Protein AF-A0A3B9SP71-F1 (afdb_monomer_lite)

Structure (mmCIF, N/CA/C/O backbone):
data_AF-A0A3B9SP71-F1
#
_entry.id   AF-A0A3B9SP71-F1
#
loop_
_atom_site.group_PDB
_atom_site.id
_atom_site.type_symbol
_atom_site.label_atom_id
_atom_site.label_alt_id
_atom_site.label_comp_id
_atom_site.label_asym_id
_atom_site.label_entity_id
_atom_site.label_seq_id
_atom_site.pdbx_PDB_ins_code
_atom_site.Cartn_x
_atom_site.Cartn_y
_atom_site.Cartn_z
_atom_site.occupancy
_atom_site.B_iso_or_equiv
_atom_site.auth_seq_id
_atom_site.auth_comp_id
_atom_site.auth_asym_id
_atom_site.auth_atom_id
_atom_site.pdbx_PDB_model_num
ATOM 1 N N . MET A 1 1 ? 15.552 16.834 8.249 1.00 57.50 1 MET A N 1
ATOM 2 C CA . MET A 1 1 ? 15.653 15.361 8.147 1.00 57.50 1 MET A CA 1
ATOM 3 C C . MET A 1 1 ? 17.130 15.015 8.238 1.00 57.50 1 MET A C 1
ATOM 5 O O . MET A 1 1 ? 17.897 15.705 7.581 1.00 57.50 1 MET A O 1
ATOM 9 N N . SER A 1 2 ? 17.555 14.077 9.092 1.00 76.81 2 SER A N 1
ATOM 10 C CA . SER A 1 2 ? 18.981 13.717 9.177 1.00 76.81 2 SER A CA 1
ATOM 11 C C . SER A 1 2 ? 19.395 12.867 7.970 1.00 76.81 2 SER A C 1
ATOM 13 O O . SER A 1 2 ? 18.572 12.123 7.430 1.00 76.81 2 SER A O 1
ATOM 15 N N . LEU A 1 3 ? 20.668 12.957 7.571 1.00 77.31 3 LEU A N 1
ATOM 16 C CA . LEU A 1 3 ? 21.263 12.124 6.514 1.00 77.31 3 LEU A CA 1
ATOM 17 C C . LEU A 1 3 ? 21.036 10.621 6.771 1.00 77.31 3 LEU A C 1
ATOM 19 O O . LEU A 1 3 ? 20.788 9.854 5.846 1.00 77.31 3 LEU A O 1
ATOM 23 N N . GLU A 1 4 ? 21.040 10.209 8.041 1.00 82.94 4 GLU A N 1
ATOM 24 C CA . GLU A 1 4 ? 20.780 8.825 8.457 1.00 82.94 4 GLU A CA 1
ATOM 25 C C . GLU A 1 4 ? 19.358 8.358 8.110 1.00 82.94 4 GLU A C 1
ATOM 27 O O . GLU A 1 4 ? 19.174 7.271 7.560 1.00 82.94 4 GLU A O 1
ATOM 32 N N . VAL A 1 5 ? 18.339 9.188 8.371 1.00 85.44 5 VAL A N 1
ATOM 33 C CA . VAL A 1 5 ? 16.941 8.861 8.037 1.00 85.44 5 VAL A CA 1
ATOM 34 C C . VAL A 1 5 ? 16.754 8.772 6.522 1.00 85.44 5 VAL A C 1
ATOM 36 O O . VAL A 1 5 ? 16.093 7.849 6.042 1.00 85.44 5 VAL A O 1
ATOM 39 N N . ALA A 1 6 ? 17.374 9.683 5.767 1.00 88.25 6 ALA A N 1
ATOM 40 C CA . ALA A 1 6 ? 17.354 9.654 4.306 1.00 88.25 6 ALA A CA 1
ATOM 41 C C . ALA A 1 6 ? 17.979 8.353 3.768 1.00 88.25 6 ALA A C 1
ATOM 43 O O . ALA A 1 6 ? 17.385 7.669 2.931 1.00 88.25 6 ALA A O 1
ATOM 44 N N . GLY A 1 7 ? 19.129 7.954 4.322 1.00 88.75 7 GLY A N 1
ATOM 45 C CA . GLY A 1 7 ? 19.802 6.701 3.985 1.00 88.75 7 GLY A CA 1
ATOM 46 C C . GLY A 1 7 ? 18.938 5.463 4.249 1.00 88.75 7 GLY A C 1
ATOM 47 O O . GLY A 1 7 ? 18.834 4.589 3.385 1.00 88.75 7 GLY A O 1
ATOM 48 N N . HIS A 1 8 ? 18.259 5.397 5.400 1.00 90.62 8 HIS A N 1
ATOM 49 C CA . HIS A 1 8 ? 17.342 4.296 5.712 1.00 90.62 8 HIS A CA 1
ATOM 50 C C . HIS A 1 8 ? 16.134 4.239 4.770 1.00 90.62 8 HIS A C 1
ATOM 52 O O . HIS A 1 8 ? 15.761 3.148 4.333 1.00 90.62 8 HIS A O 1
ATOM 58 N N . ALA A 1 9 ? 15.550 5.388 4.416 1.00 90.88 9 ALA A N 1
ATOM 59 C CA . ALA A 1 9 ? 14.432 5.449 3.477 1.00 90.88 9 ALA A CA 1
ATOM 60 C C . ALA A 1 9 ? 14.834 4.913 2.092 1.00 90.88 9 ALA A C 1
ATOM 62 O O . ALA A 1 9 ? 14.152 4.056 1.526 1.00 90.88 9 ALA A O 1
ATOM 63 N N . ILE A 1 10 ? 15.995 5.341 1.588 1.00 92.69 10 ILE A N 1
ATOM 64 C CA . ILE A 1 10 ? 16.545 4.887 0.305 1.00 92.69 10 ILE A CA 1
ATOM 65 C C . ILE A 1 10 ? 16.860 3.386 0.339 1.00 92.69 10 ILE A C 1
ATOM 67 O O . ILE A 1 10 ? 16.556 2.658 -0.611 1.00 92.69 10 ILE A O 1
ATOM 71 N N . ALA A 1 11 ? 17.440 2.891 1.435 1.00 92.94 11 ALA A N 1
ATOM 72 C CA . ALA A 1 11 ? 17.705 1.465 1.605 1.00 92.94 11 ALA A CA 1
ATOM 73 C C . ALA A 1 11 ? 16.408 0.637 1.600 1.00 92.94 11 ALA A C 1
ATOM 75 O O . ALA A 1 11 ? 16.346 -0.396 0.932 1.00 92.94 11 ALA A O 1
ATOM 76 N N . GLY A 1 12 ? 15.362 1.105 2.288 1.00 94.88 12 GLY A N 1
ATOM 77 C CA . GLY A 1 12 ? 14.040 0.477 2.277 1.00 94.88 12 GLY A CA 1
ATOM 78 C C . GLY A 1 12 ? 13.415 0.456 0.881 1.00 94.88 12 GLY A C 1
ATOM 79 O O . GLY A 1 12 ? 12.960 -0.594 0.427 1.00 94.88 12 GLY A O 1
ATOM 80 N N . ALA A 1 13 ? 13.473 1.574 0.153 1.00 96.12 13 ALA A N 1
ATOM 81 C CA . ALA A 1 13 ? 12.973 1.660 -1.217 1.00 96.12 13 ALA A CA 1
ATOM 82 C C . ALA A 1 13 ? 13.649 0.649 -2.157 1.00 96.12 13 ALA A C 1
ATOM 84 O O . ALA A 1 13 ? 12.965 -0.049 -2.906 1.00 96.12 13 ALA A O 1
ATOM 85 N N . ARG A 1 14 ? 14.979 0.490 -2.065 1.00 96.12 14 ARG A N 1
ATOM 86 C CA . ARG A 1 14 ? 15.729 -0.534 -2.822 1.00 96.12 14 ARG A CA 1
ATOM 87 C C . ARG A 1 14 ? 15.239 -1.949 -2.530 1.00 96.12 14 ARG A C 1
ATOM 89 O O . ARG A 1 14 ? 15.106 -2.752 -3.454 1.00 96.12 14 ARG A O 1
ATOM 96 N N . GLN A 1 15 ? 14.961 -2.260 -1.265 1.00 97.31 15 GLN A N 1
ATOM 97 C CA . GLN A 1 15 ? 14.453 -3.577 -0.875 1.00 97.31 15 GLN A CA 1
ATOM 98 C C . GLN A 1 15 ? 13.060 -3.840 -1.456 1.00 97.31 15 GLN A C 1
ATOM 100 O O . GLN A 1 15 ? 12.816 -4.921 -1.992 1.00 97.31 15 GLN A O 1
ATOM 105 N N . VAL A 1 16 ? 12.150 -2.861 -1.395 1.00 98.12 16 VAL A N 1
ATOM 106 C CA . VAL A 1 16 ? 10.797 -2.998 -1.965 1.00 98.12 16 VAL A CA 1
ATOM 107 C C . VAL A 1 16 ? 10.855 -3.117 -3.489 1.00 98.12 16 VAL A C 1
ATOM 109 O O . VAL A 1 16 ? 10.200 -3.993 -4.051 1.00 98.12 16 VAL A O 1
ATOM 112 N N . LEU A 1 17 ? 11.695 -2.321 -4.156 1.00 98.44 17 LEU A N 1
ATOM 113 C CA . LEU A 1 17 ?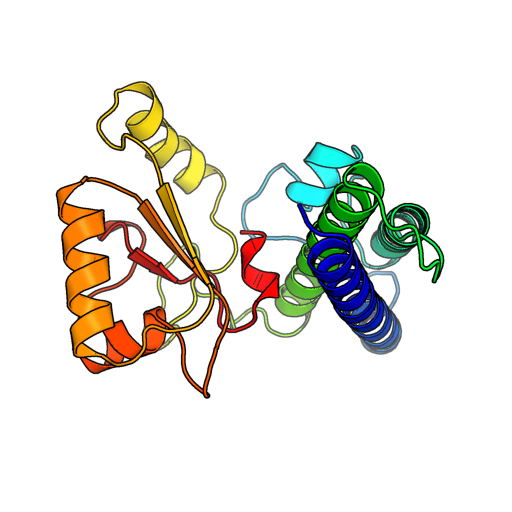 11.905 -2.415 -5.601 1.00 98.44 17 LEU A CA 1
ATOM 114 C C . LEU A 1 17 ? 12.436 -3.796 -6.005 1.00 98.44 17 LEU A C 1
ATOM 116 O O . LEU A 1 17 ? 11.869 -4.431 -6.889 1.00 98.44 17 LEU A O 1
ATOM 120 N N . THR A 1 18 ? 13.442 -4.313 -5.298 1.00 98.50 18 THR A N 1
ATOM 121 C CA . THR A 1 18 ? 13.983 -5.661 -5.545 1.00 98.50 18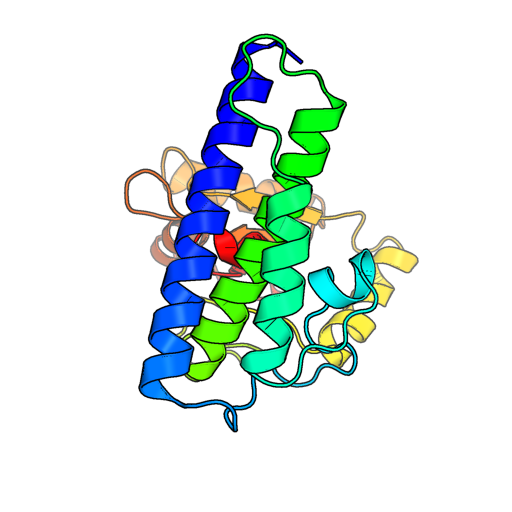 THR A CA 1
ATOM 122 C C . THR A 1 18 ? 12.899 -6.735 -5.390 1.00 98.50 18 THR A C 1
ATOM 124 O O . THR A 1 18 ? 12.783 -7.637 -6.222 1.00 98.50 18 THR A O 1
ATOM 127 N N . ARG A 1 19 ? 12.053 -6.634 -4.352 1.00 98.62 19 ARG A N 1
ATOM 128 C CA . ARG A 1 19 ? 10.905 -7.538 -4.159 1.00 98.62 19 ARG A CA 1
ATOM 129 C C . ARG A 1 19 ? 9.921 -7.462 -5.329 1.00 98.62 19 ARG A C 1
ATOM 131 O O . ARG A 1 19 ? 9.432 -8.502 -5.769 1.00 98.62 19 ARG A O 1
ATOM 138 N N . ALA A 1 20 ? 9.642 -6.266 -5.845 1.00 98.75 20 ALA A N 1
ATOM 139 C CA . ALA A 1 20 ? 8.747 -6.073 -6.983 1.00 98.75 20 ALA A CA 1
ATOM 140 C C . ALA A 1 20 ? 9.319 -6.680 -8.271 1.00 98.75 20 ALA A C 1
ATOM 142 O O . ALA A 1 20 ? 8.599 -7.364 -8.996 1.00 98.75 20 ALA A O 1
ATOM 143 N N . GLU A 1 21 ? 10.620 -6.521 -8.521 1.00 98.62 21 GLU A N 1
ATOM 144 C CA . GLU A 1 21 ? 11.305 -7.141 -9.661 1.00 98.62 21 GLU A CA 1
ATOM 145 C C . GLU A 1 21 ? 11.261 -8.670 -9.598 1.00 98.62 21 GLU A C 1
ATOM 147 O O . GLU A 1 21 ? 10.954 -9.329 -10.593 1.00 98.62 21 GLU A O 1
ATOM 152 N N . GLN A 1 22 ? 11.493 -9.247 -8.417 1.00 98.69 22 GLN A N 1
ATOM 153 C CA . GLN A 1 22 ? 11.391 -10.691 -8.196 1.00 98.69 22 GLN A CA 1
ATOM 154 C C . GLN A 1 22 ? 9.954 -11.197 -8.380 1.00 98.69 22 GLN A C 1
ATOM 156 O O . GLN A 1 22 ? 9.732 -12.231 -9.021 1.00 98.69 22 GLN A O 1
ATOM 161 N N . ALA A 1 23 ? 8.964 -10.474 -7.847 1.00 98.56 23 ALA A N 1
ATOM 162 C CA . ALA A 1 23 ? 7.552 -10.797 -8.023 1.00 98.56 23 ALA A CA 1
ATOM 163 C C . ALA A 1 23 ? 7.156 -10.751 -9.507 1.00 98.56 23 ALA A C 1
ATOM 165 O O . ALA A 1 23 ? 6.501 -11.675 -9.994 1.00 98.56 23 ALA A O 1
ATOM 166 N N . PHE A 1 24 ? 7.608 -9.728 -10.235 1.00 98.50 24 PHE A N 1
ATOM 167 C CA . PHE A 1 24 ? 7.352 -9.554 -11.661 1.00 98.50 24 PHE A CA 1
ATOM 168 C C . PHE A 1 24 ? 7.999 -10.654 -12.507 1.00 98.50 24 PHE A C 1
ATOM 170 O O . PHE A 1 24 ? 7.315 -11.277 -13.322 1.00 98.50 24 PHE A O 1
ATOM 177 N N . ALA A 1 25 ? 9.280 -10.955 -12.281 1.00 98.31 25 ALA A N 1
ATOM 178 C CA . ALA A 1 25 ? 9.990 -12.012 -13.000 1.00 98.31 25 ALA A CA 1
ATOM 179 C C . ALA A 1 25 ? 9.318 -13.377 -12.792 1.00 98.31 25 ALA A C 1
ATOM 181 O O . ALA A 1 25 ? 9.012 -14.085 -13.753 1.00 98.31 25 ALA A O 1
ATOM 182 N N . SER A 1 26 ? 9.002 -13.718 -11.539 1.00 98.12 26 SER A N 1
ATOM 183 C CA . SER A 1 26 ? 8.330 -14.982 -11.222 1.00 98.12 26 SER A CA 1
ATOM 184 C C . SER A 1 26 ? 6.890 -15.040 -11.746 1.00 98.12 26 SER A C 1
ATOM 186 O O . SER A 1 26 ? 6.436 -16.103 -12.159 1.00 98.12 26 SER A O 1
ATOM 188 N N . ALA A 1 27 ? 6.154 -13.922 -11.782 1.00 98.19 27 ALA A N 1
ATOM 189 C CA . ALA A 1 27 ? 4.810 -13.885 -12.364 1.00 98.19 27 ALA A CA 1
ATOM 190 C C . ALA A 1 27 ? 4.856 -14.028 -13.890 1.00 98.19 27 ALA A C 1
ATOM 192 O O . ALA A 1 27 ? 4.066 -14.775 -14.457 1.00 98.19 27 ALA A O 1
ATOM 193 N N . THR A 1 28 ? 5.817 -13.378 -14.544 1.00 97.38 28 THR A N 1
ATOM 194 C CA . THR A 1 28 ? 6.018 -13.489 -15.994 1.00 97.38 28 THR A CA 1
ATOM 195 C C . THR A 1 28 ? 6.342 -14.924 -16.397 1.00 97.38 28 THR A C 1
ATOM 197 O O . THR A 1 28 ? 5.751 -15.430 -17.347 1.00 97.38 28 THR A O 1
ATOM 200 N N . ALA A 1 29 ? 7.206 -15.607 -15.639 1.00 97.75 29 ALA A N 1
ATOM 201 C CA . ALA A 1 29 ? 7.519 -17.016 -15.871 1.00 97.75 29 ALA A CA 1
ATOM 202 C C . ALA A 1 29 ? 6.301 -17.940 -15.680 1.00 97.75 29 ALA A C 1
ATOM 204 O O . ALA A 1 29 ? 6.147 -18.905 -16.422 1.00 97.75 29 ALA A O 1
ATOM 205 N N . ALA A 1 30 ? 5.437 -17.650 -14.702 1.00 98.12 30 ALA A N 1
ATOM 206 C CA . ALA A 1 30 ? 4.308 -18.514 -14.357 1.00 98.12 30 ALA A CA 1
ATOM 207 C C . ALA A 1 30 ? 3.062 -18.304 -15.237 1.00 98.12 30 ALA A C 1
ATOM 209 O O . ALA A 1 30 ? 2.367 -19.268 -15.545 1.00 98.12 30 ALA A O 1
ATOM 210 N N . TYR A 1 31 ? 2.761 -17.061 -15.625 1.00 97.19 31 TYR A N 1
ATOM 211 C CA . TYR A 1 31 ? 1.496 -16.701 -16.285 1.00 97.19 31 TYR A CA 1
ATOM 212 C C . TYR A 1 31 ? 1.665 -16.202 -17.728 1.00 97.19 31 TYR A C 1
ATOM 214 O O . TYR A 1 31 ? 0.686 -16.121 -18.473 1.00 97.19 31 TYR A O 1
ATOM 222 N N . GLY A 1 32 ? 2.892 -15.875 -18.142 1.00 93.62 32 GLY A N 1
ATOM 223 C CA . GLY A 1 32 ? 3.190 -15.379 -19.483 1.00 93.62 32 GLY A CA 1
ATOM 224 C C . GLY A 1 32 ? 2.662 -13.962 -19.774 1.00 93.62 32 GLY A C 1
ATOM 225 O O . GLY A 1 32 ? 1.988 -13.336 -18.954 1.00 93.62 32 GLY A O 1
ATOM 226 N N . PRO A 1 33 ? 2.949 -13.423 -20.973 1.00 91.00 33 PRO A N 1
ATOM 227 C CA . PRO A 1 33 ? 2.676 -12.022 -21.320 1.00 91.00 33 PRO A CA 1
ATOM 228 C C . PRO A 1 33 ? 1.184 -11.692 -21.505 1.00 91.00 33 PRO A C 1
ATOM 230 O O . PRO A 1 33 ? 0.805 -10.523 -21.509 1.00 91.00 33 PRO A O 1
ATOM 233 N N . GLY A 1 34 ? 0.326 -12.704 -21.676 1.00 91.31 34 GLY A N 1
ATOM 234 C CA . GLY A 1 34 ? -1.118 -12.522 -21.859 1.00 91.31 34 GLY A CA 1
ATOM 235 C C . GLY A 1 34 ? -1.895 -12.278 -20.561 1.00 91.31 34 GLY A C 1
ATOM 236 O O . GLY A 1 34 ? -3.074 -11.923 -20.620 1.00 91.31 34 GLY A O 1
ATOM 237 N N . ALA A 1 35 ? -1.264 -12.470 -19.401 1.00 96.94 35 ALA A N 1
ATOM 238 C CA . ALA A 1 35 ? -1.926 -12.350 -18.111 1.00 96.94 35 ALA A CA 1
ATOM 239 C C . ALA A 1 35 ? -2.323 -10.900 -17.810 1.00 96.94 35 ALA A C 1
ATOM 241 O O . ALA A 1 35 ? -1.508 -9.978 -17.910 1.00 96.94 35 ALA A O 1
ATOM 242 N N . LYS A 1 36 ? -3.587 -10.715 -17.421 1.00 97.00 36 LYS A N 1
ATOM 243 C CA . LYS A 1 36 ? -4.120 -9.425 -16.979 1.00 97.00 36 LYS A CA 1
ATOM 244 C C . LYS A 1 36 ? -3.698 -9.146 -15.540 1.00 97.00 36 LYS A C 1
ATOM 246 O O . LYS A 1 36 ? -3.676 -10.057 -14.719 1.00 97.00 36 LYS A O 1
ATOM 251 N N . VAL A 1 37 ? -3.423 -7.885 -15.243 1.00 96.56 37 VAL A N 1
ATOM 252 C CA . VAL A 1 37 ? -3.168 -7.383 -13.888 1.00 96.56 37 VAL A CA 1
ATOM 253 C C . VAL A 1 37 ? -4.019 -6.145 -13.652 1.00 96.56 37 VAL A C 1
ATOM 255 O O . VAL A 1 37 ? -4.327 -5.415 -14.593 1.00 96.56 37 VAL A O 1
ATOM 258 N N . GLY A 1 38 ? -4.426 -5.930 -12.408 1.00 95.00 38 GLY A N 1
ATOM 259 C CA . GLY A 1 38 ? -5.288 -4.815 -12.041 1.00 95.00 38 GLY A CA 1
ATOM 260 C C . GLY A 1 38 ? -5.982 -5.050 -10.710 1.00 95.00 38 GLY A C 1
ATOM 261 O O . GLY A 1 38 ? -5.901 -6.138 -10.133 1.00 95.00 38 GLY A O 1
ATOM 262 N N . PHE A 1 39 ? -6.688 -4.023 -10.255 1.00 94.38 39 PHE A N 1
ATOM 263 C CA . PHE A 1 39 ? -7.549 -4.082 -9.081 1.00 94.38 39 PHE A CA 1
ATOM 264 C C . PHE A 1 39 ? -9.020 -4.254 -9.483 1.00 94.38 39 PHE A C 1
ATOM 266 O O . PHE A 1 39 ? -9.396 -3.927 -10.615 1.00 94.38 39 PHE A O 1
ATOM 273 N N . PRO A 1 40 ? -9.863 -4.819 -8.601 1.00 89.00 40 PRO A N 1
ATOM 274 C CA . PRO A 1 40 ? -11.284 -4.974 -8.885 1.00 89.00 40 PRO A CA 1
ATOM 275 C C . PRO A 1 40 ? -11.970 -3.612 -9.060 1.00 89.00 40 PRO A C 1
ATOM 277 O O . PRO A 1 40 ? -11.656 -2.653 -8.364 1.00 89.00 40 PRO A O 1
ATOM 280 N N . ASN A 1 41 ? -12.929 -3.548 -9.989 1.00 88.88 41 ASN A N 1
ATOM 281 C CA . ASN A 1 41 ? -13.904 -2.456 -10.124 1.00 88.88 41 ASN A CA 1
ATOM 282 C C . ASN A 1 41 ? -13.325 -1.025 -10.129 1.00 88.88 41 ASN A C 1
ATOM 284 O O . ASN A 1 41 ? -13.943 -0.100 -9.591 1.00 88.88 41 ASN A O 1
ATOM 288 N N . THR A 1 42 ? -12.176 -0.830 -10.783 1.00 91.81 42 THR A N 1
ATOM 289 C CA . THR A 1 42 ? -11.577 0.494 -10.983 1.00 91.81 42 THR A CA 1
ATOM 290 C C . THR A 1 42 ? -11.479 0.885 -12.456 1.00 91.81 42 THR A C 1
ATOM 292 O O . THR A 1 42 ? -11.168 0.063 -13.320 1.00 91.81 42 THR A O 1
ATOM 295 N N . GLY A 1 43 ? -11.741 2.161 -12.749 1.00 92.88 43 GLY A N 1
ATOM 296 C CA . GLY A 1 43 ? -11.505 2.769 -14.062 1.00 92.88 43 GLY A CA 1
ATOM 297 C C . GLY A 1 43 ? -10.080 3.298 -14.261 1.00 92.88 43 GLY A C 1
ATOM 298 O O . GLY A 1 43 ? -9.788 3.850 -15.321 1.00 92.88 43 GLY A O 1
ATOM 299 N N . TYR A 1 44 ? -9.204 3.156 -13.260 1.00 95.44 44 TYR A N 1
ATOM 300 C CA . TYR A 1 44 ? -7.919 3.862 -13.180 1.00 95.44 44 TYR A CA 1
ATOM 301 C C . TYR A 1 44 ? -6.690 2.940 -13.240 1.00 95.44 44 TYR A C 1
ATOM 303 O O . TYR A 1 44 ? -5.616 3.324 -12.788 1.00 95.44 44 TYR A O 1
ATOM 311 N N . PHE A 1 45 ? -6.819 1.750 -13.840 1.00 96.81 45 PHE A N 1
ATOM 312 C CA . PHE A 1 45 ? -5.726 0.775 -13.985 1.00 96.81 45 PHE A CA 1
ATOM 313 C C . PHE A 1 45 ? -5.097 0.408 -12.629 1.00 96.81 45 PHE A C 1
ATOM 315 O O . PHE A 1 45 ? -5.775 -0.175 -11.784 1.00 96.81 45 PHE A O 1
ATOM 322 N N . LEU A 1 46 ? -3.818 0.735 -12.435 1.00 97.69 46 LEU A N 1
ATOM 323 C CA . LEU A 1 46 ? -3.140 0.745 -11.143 1.00 97.69 46 LEU A CA 1
ATOM 324 C C . LEU A 1 46 ? -3.057 2.216 -10.689 1.00 97.69 46 LEU A C 1
ATOM 326 O O . LEU A 1 46 ? -2.291 2.970 -11.297 1.00 97.69 46 LEU A O 1
ATOM 330 N N . PRO A 1 47 ? -3.901 2.663 -9.737 1.00 97.12 47 PRO A N 1
ATOM 331 C CA . PRO A 1 47 ? -4.132 4.082 -9.468 1.00 97.12 47 PRO A CA 1
ATOM 332 C C . PRO A 1 47 ? -2.899 4.916 -9.098 1.00 97.12 47 PRO A C 1
ATOM 334 O O . PRO A 1 47 ? -2.802 6.054 -9.560 1.00 97.12 47 PRO A O 1
ATOM 337 N N . VAL A 1 48 ? -1.955 4.396 -8.306 1.00 97.62 48 VAL A N 1
ATOM 338 C CA . VAL A 1 48 ? -0.742 5.141 -7.918 1.00 97.62 48 VAL A CA 1
ATOM 339 C C . VAL A 1 48 ? 0.157 5.339 -9.137 1.00 97.62 48 VAL A C 1
ATOM 341 O O . VAL A 1 48 ? 0.552 6.462 -9.450 1.00 97.62 48 VAL A O 1
ATOM 344 N N . ILE A 1 49 ? 0.432 4.268 -9.878 1.00 98.56 49 ILE A N 1
ATOM 345 C CA . ILE A 1 49 ? 1.213 4.288 -11.114 1.00 98.56 49 ILE A CA 1
ATOM 346 C C . ILE A 1 49 ? 0.555 5.206 -12.140 1.00 98.56 49 ILE A C 1
ATOM 348 O O . ILE A 1 49 ? 1.227 6.074 -12.700 1.00 98.56 49 ILE A O 1
ATOM 352 N N . TYR A 1 50 ? -0.748 5.054 -12.375 1.00 98.31 50 TYR A N 1
ATOM 353 C CA . TYR A 1 50 ? -1.473 5.862 -13.349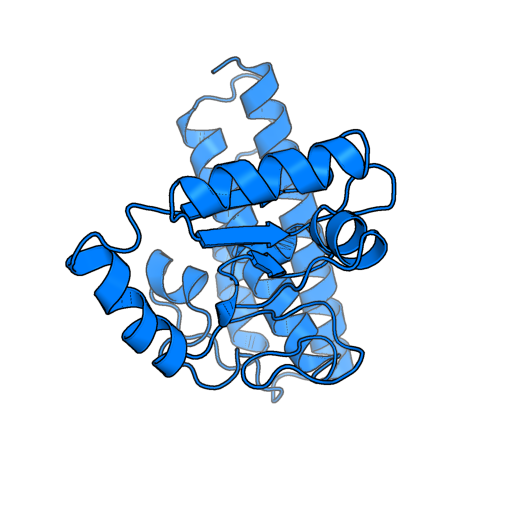 1.00 98.31 50 TYR A CA 1
ATOM 354 C C . TYR A 1 50 ? -1.491 7.341 -12.949 1.00 98.31 50 TYR A C 1
ATOM 356 O O . TYR A 1 50 ? -1.230 8.198 -13.790 1.00 98.31 50 TYR A O 1
ATOM 364 N N . GLY A 1 51 ? -1.719 7.649 -11.670 1.00 97.50 51 GLY A N 1
ATOM 365 C CA . GLY A 1 51 ? -1.730 9.019 -11.159 1.00 97.50 51 GLY A CA 1
ATOM 366 C C . GLY A 1 51 ? -0.373 9.721 -11.245 1.00 97.50 51 GLY A C 1
ATOM 367 O O . GLY A 1 51 ? -0.321 10.912 -11.535 1.00 97.50 51 GLY A O 1
ATOM 368 N N . VAL A 1 52 ? 0.725 8.991 -11.033 1.00 96.81 52 VAL A N 1
ATOM 369 C CA . VAL A 1 52 ? 2.086 9.557 -11.043 1.00 96.81 52 VAL A CA 1
ATOM 370 C C . VAL A 1 52 ? 2.679 9.622 -12.451 1.00 96.81 52 VAL A C 1
ATOM 372 O O . VAL A 1 52 ? 3.390 10.569 -12.777 1.00 96.81 52 VAL A O 1
ATOM 375 N N . THR A 1 53 ? 2.425 8.612 -13.286 1.00 97.00 53 THR A N 1
ATOM 376 C CA . THR A 1 53 ? 3.154 8.415 -14.555 1.00 97.00 53 THR A CA 1
ATOM 377 C C . THR A 1 53 ? 2.274 8.486 -15.801 1.00 97.00 53 THR A C 1
ATOM 379 O O . THR A 1 53 ? 2.792 8.622 -16.906 1.00 97.00 53 THR A O 1
ATOM 382 N N . GLY A 1 54 ? 0.952 8.352 -15.659 1.00 97.56 54 GLY A N 1
ATOM 383 C CA . GLY A 1 54 ? 0.024 8.190 -16.782 1.00 97.56 54 GLY A CA 1
ATOM 384 C C . GLY A 1 54 ? 0.066 6.809 -17.453 1.00 97.56 54 GLY A C 1
ATOM 385 O O . GLY A 1 54 ? -0.697 6.572 -18.395 1.00 97.56 54 GLY A O 1
ATOM 386 N N . LEU A 1 55 ? 0.914 5.884 -16.985 1.00 98.00 55 LEU A N 1
ATOM 387 C CA . LEU A 1 55 ? 1.036 4.541 -17.553 1.00 98.00 55 LEU A CA 1
ATOM 388 C C . LEU A 1 55 ? -0.212 3.702 -17.257 1.00 98.00 55 LEU A C 1
ATOM 390 O O . LEU A 1 55 ? -0.632 3.535 -16.112 1.00 98.00 55 LEU A O 1
ATOM 394 N N . LYS A 1 56 ? -0.799 3.144 -18.317 1.00 98.06 56 LYS A N 1
ATOM 395 C CA . LYS A 1 56 ? -2.017 2.326 -18.263 1.00 98.06 56 LYS A CA 1
ATOM 396 C C . LYS A 1 56 ? -1.661 0.848 -18.158 1.00 98.06 56 LYS A C 1
ATOM 398 O O . LYS A 1 56 ? -1.661 0.133 -19.156 1.00 98.06 56 LYS A O 1
ATOM 403 N N . VAL A 1 57 ? -1.346 0.400 -16.948 1.00 98.12 57 VAL A N 1
ATOM 404 C CA . VAL A 1 57 ? -0.968 -0.995 -16.688 1.00 98.12 57 VAL A CA 1
ATOM 405 C C . VAL A 1 57 ? -2.206 -1.890 -16.684 1.00 98.12 57 VAL A C 1
ATOM 407 O O . VAL A 1 57 ? -3.065 -1.761 -15.815 1.00 98.12 57 VAL A O 1
ATOM 410 N N . ALA A 1 58 ? -2.300 -2.810 -17.645 1.00 97.19 58 ALA A N 1
ATOM 411 C CA . ALA A 1 58 ? -3.408 -3.766 -17.748 1.00 97.19 58 ALA A CA 1
ATOM 412 C C . ALA A 1 58 ? -2.939 -5.224 -17.877 1.00 97.19 58 ALA A C 1
ATOM 414 O O . ALA A 1 58 ? -3.725 -6.160 -17.687 1.00 97.19 58 ALA A O 1
ATOM 415 N N . ARG A 1 59 ? -1.671 -5.445 -18.235 1.00 97.69 59 ARG A N 1
ATOM 416 C CA . ARG A 1 59 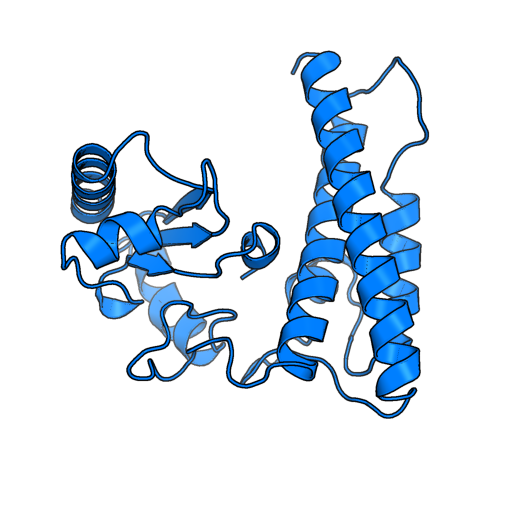? -1.053 -6.764 -18.409 1.00 97.69 59 ARG A CA 1
ATOM 417 C C . ARG A 1 59 ? 0.343 -6.796 -17.804 1.00 97.69 59 ARG A C 1
ATOM 419 O O . ARG A 1 59 ? 0.966 -5.758 -17.607 1.00 97.69 59 ARG A O 1
ATOM 426 N N . LEU A 1 60 ? 0.847 -8.004 -17.539 1.00 97.19 60 LEU A N 1
ATOM 427 C CA . LEU A 1 60 ? 2.189 -8.184 -16.976 1.00 97.19 60 LEU A CA 1
ATOM 428 C C . LEU A 1 60 ? 3.280 -7.403 -17.738 1.00 97.19 60 LEU A C 1
ATOM 430 O O . LEU A 1 60 ? 4.039 -6.710 -17.070 1.00 97.19 60 LEU A O 1
ATOM 434 N N . PRO A 1 61 ? 3.371 -7.426 -19.085 1.00 97.44 61 PRO A N 1
ATOM 435 C CA . PRO A 1 61 ? 4.433 -6.708 -19.796 1.00 97.44 61 PRO A CA 1
ATOM 436 C C . PRO A 1 61 ? 4.485 -5.199 -19.517 1.00 97.44 61 PRO A C 1
ATOM 438 O O . PRO A 1 61 ? 5.577 -4.634 -19.502 1.00 97.44 61 PRO A O 1
ATOM 441 N N . ASP A 1 62 ? 3.345 -4.567 -19.227 1.00 97.94 62 ASP A N 1
ATOM 442 C CA . ASP A 1 62 ? 3.263 -3.126 -18.952 1.00 97.94 62 ASP A CA 1
ATOM 443 C C . ASP A 1 62 ? 4.020 -2.748 -17.657 1.00 97.94 62 ASP A C 1
ATOM 445 O O . ASP A 1 62 ? 4.515 -1.631 -17.510 1.00 97.94 62 ASP A O 1
ATOM 449 N N . ILE A 1 63 ? 4.181 -3.696 -16.722 1.00 98.25 63 ILE A N 1
ATOM 450 C CA . ILE A 1 63 ? 4.928 -3.502 -15.466 1.00 98.25 63 ILE A CA 1
ATOM 451 C C . ILE A 1 63 ? 6.420 -3.247 -15.727 1.00 98.25 63 ILE A C 1
ATOM 453 O O . ILE A 1 63 ? 7.078 -2.572 -14.931 1.00 98.25 63 ILE A O 1
ATOM 457 N N . ALA A 1 64 ? 6.979 -3.750 -16.832 1.00 97.94 64 ALA A N 1
ATOM 458 C CA . ALA A 1 64 ? 8.401 -3.583 -17.133 1.00 97.94 64 ALA A CA 1
ATOM 459 C C . ALA A 1 64 ? 8.792 -2.098 -17.255 1.00 97.94 64 ALA A C 1
ATOM 461 O O . ALA A 1 64 ? 9.860 -1.693 -16.782 1.00 97.94 64 ALA A O 1
ATOM 462 N N . GLU A 1 65 ? 7.911 -1.282 -17.838 1.00 97.94 65 GLU A N 1
ATOM 463 C CA . GLU A 1 65 ? 8.109 0.161 -17.964 1.00 97.94 65 GLU A CA 1
ATOM 464 C C . GLU A 1 65 ? 8.042 0.862 -16.600 1.00 97.94 65 GLU A C 1
ATOM 466 O O . GLU A 1 65 ? 8.903 1.688 -16.289 1.00 97.94 65 GLU A O 1
ATOM 471 N N . VAL A 1 66 ? 7.105 0.455 -15.739 1.00 98.50 66 VAL A N 1
ATOM 472 C CA . VAL A 1 66 ? 6.980 0.962 -14.362 1.00 98.50 66 VAL A CA 1
ATOM 473 C C . VAL A 1 66 ? 8.239 0.679 -13.548 1.00 98.50 66 VAL A C 1
ATOM 475 O O . VAL A 1 66 ? 8.780 1.584 -12.916 1.00 98.50 66 VAL A O 1
ATOM 478 N N . LEU A 1 67 ? 8.752 -0.556 -13.581 1.00 98.50 67 LEU A N 1
ATOM 479 C CA . LEU A 1 67 ? 9.970 -0.924 -12.850 1.00 98.50 67 LEU A CA 1
ATOM 480 C C . LEU A 1 67 ? 11.198 -0.182 -13.390 1.00 98.50 67 LEU A C 1
ATOM 482 O O . LEU A 1 67 ? 12.061 0.234 -12.619 1.00 98.50 67 LEU A O 1
ATOM 486 N N . SER A 1 68 ? 11.262 0.036 -14.706 1.00 98.25 68 SER A N 1
ATOM 487 C CA . SER A 1 68 ? 12.297 0.870 -15.323 1.00 98.25 68 SER A CA 1
ATOM 488 C C . SER A 1 68 ? 12.238 2.316 -14.823 1.00 98.25 68 SER A C 1
ATOM 490 O O . SER A 1 68 ? 13.277 2.895 -14.504 1.00 98.25 68 SER A O 1
ATOM 492 N N . TYR A 1 69 ? 11.038 2.893 -14.715 1.00 97.94 69 TYR A N 1
ATOM 493 C CA . TYR A 1 69 ? 10.834 4.226 -14.149 1.00 97.94 69 TYR A CA 1
ATOM 494 C C . TYR A 1 69 ? 11.227 4.280 -12.666 1.00 97.94 69 TYR A C 1
ATOM 496 O O . TYR A 1 69 ? 12.036 5.123 -12.282 1.00 97.94 69 TYR A O 1
ATOM 504 N N . ALA A 1 70 ? 10.752 3.332 -11.855 1.00 97.88 70 ALA A N 1
ATOM 505 C CA . ALA A 1 70 ? 11.058 3.257 -10.428 1.00 97.88 70 ALA A CA 1
ATOM 506 C C . ALA A 1 70 ? 12.566 3.125 -10.153 1.00 97.88 70 ALA A C 1
ATOM 508 O O . ALA A 1 70 ? 13.078 3.789 -9.257 1.00 97.88 70 ALA A O 1
ATOM 509 N N . ARG A 1 71 ? 13.313 2.351 -10.957 1.00 96.88 71 ARG A N 1
ATOM 510 C CA . ARG A 1 71 ? 14.784 2.272 -10.845 1.00 96.88 71 ARG A CA 1
ATOM 511 C C . ARG A 1 71 ? 15.471 3.623 -10.990 1.00 96.88 71 ARG A C 1
ATOM 513 O O . ARG A 1 71 ? 16.446 3.863 -10.293 1.00 96.88 71 ARG A O 1
ATOM 520 N N . ARG A 1 72 ? 14.995 4.483 -11.896 1.00 96.00 72 ARG A N 1
ATOM 521 C CA . ARG A 1 72 ? 15.609 5.801 -12.135 1.00 96.00 72 ARG A CA 1
ATOM 522 C C . ARG A 1 72 ? 15.396 6.769 -10.976 1.00 96.00 72 ARG A C 1
ATOM 524 O O . ARG A 1 72 ? 16.202 7.673 -10.808 1.00 96.00 72 ARG A O 1
ATOM 531 N N . LEU A 1 73 ? 14.331 6.574 -10.200 1.00 95.19 73 LEU A N 1
ATOM 532 C CA . LEU A 1 73 ? 14.034 7.373 -9.012 1.00 95.19 73 LEU A CA 1
ATOM 533 C C . LEU A 1 73 ? 14.879 6.969 -7.800 1.00 95.19 73 LEU A C 1
ATOM 535 O O . LEU A 1 73 ? 15.086 7.770 -6.895 1.00 95.19 73 LEU A O 1
ATOM 539 N N . VAL A 1 74 ? 15.363 5.727 -7.752 1.00 92.31 74 VAL A N 1
ATOM 540 C CA . VAL A 1 74 ? 16.210 5.286 -6.646 1.00 92.31 74 VAL A CA 1
ATOM 541 C C . VAL A 1 74 ? 17.633 5.803 -6.881 1.00 92.31 74 VAL A C 1
ATOM 543 O O . VAL A 1 74 ? 18.282 5.371 -7.836 1.00 92.31 74 VAL A O 1
ATOM 546 N N . PRO A 1 75 ? 18.156 6.690 -6.017 1.00 85.50 75 PRO A N 1
ATOM 547 C CA . PRO A 1 75 ? 19.496 7.241 -6.185 1.00 85.50 75 PRO A CA 1
ATOM 548 C C . PRO A 1 75 ? 20.562 6.134 -6.085 1.00 85.50 75 PRO A C 1
ATOM 550 O O . PRO A 1 75 ? 20.304 5.077 -5.494 1.00 85.50 75 PRO A O 1
ATOM 553 N N . PRO A 1 76 ? 21.779 6.350 -6.612 1.00 77.56 76 PRO A N 1
ATOM 554 C CA . PRO A 1 76 ? 22.921 5.473 -6.359 1.00 77.56 76 PRO A CA 1
ATOM 555 C C . PRO A 1 76 ? 23.319 5.474 -4.872 1.00 77.56 76 PRO A C 1
ATOM 557 O O . PRO A 1 76 ? 22.825 6.266 -4.068 1.00 77.56 76 PRO A O 1
ATOM 560 N N . VAL A 1 77 ? 24.150 4.514 -4.457 1.00 69.44 77 VAL A N 1
ATOM 561 C CA . VAL A 1 77 ? 24.624 4.416 -3.065 1.00 69.44 77 VAL A CA 1
ATOM 562 C C . VAL A 1 77 ? 25.671 5.513 -2.843 1.00 69.44 77 VAL A C 1
ATOM 564 O O . VAL A 1 77 ? 26.835 5.306 -3.162 1.00 69.44 77 VAL A O 1
ATOM 567 N N . ASP A 1 78 ? 25.252 6.672 -2.334 1.00 67.75 78 ASP A N 1
ATOM 568 C CA . ASP A 1 78 ? 26.129 7.814 -2.042 1.00 67.75 78 ASP A CA 1
ATOM 569 C C . ASP A 1 78 ? 25.897 8.312 -0.598 1.00 67.75 78 ASP A C 1
ATOM 571 O O . ASP A 1 78 ? 24.740 8.386 -0.169 1.00 67.75 78 ASP A O 1
ATOM 575 N N . PRO A 1 79 ? 26.950 8.619 0.186 1.00 56.19 79 PRO A N 1
ATOM 576 C CA . PRO A 1 79 ? 26.823 9.159 1.541 1.00 56.19 79 PRO A CA 1
ATOM 577 C C . PRO A 1 79 ? 26.101 10.516 1.668 1.00 56.19 79 PRO A C 1
ATOM 579 O O . PRO A 1 79 ? 25.613 10.806 2.762 1.00 56.19 79 PRO A O 1
ATOM 582 N N . SER A 1 80 ? 25.988 11.346 0.621 1.00 62.66 80 SER A N 1
ATOM 583 C CA . SER A 1 80 ? 25.327 12.666 0.714 1.00 62.66 80 SER A CA 1
ATOM 584 C C . SER A 1 80 ? 23.849 12.629 0.297 1.00 62.66 80 SER A C 1
ATOM 586 O O . SER A 1 80 ? 23.445 13.270 -0.673 1.00 62.66 80 SER A O 1
ATOM 588 N N . CYS A 1 81 ? 23.042 11.832 1.001 1.00 67.06 81 CYS A N 1
ATOM 589 C CA . CYS A 1 81 ? 21.617 11.678 0.696 1.00 67.06 81 CYS A CA 1
ATOM 590 C C . CYS A 1 81 ? 20.782 12.887 1.161 1.00 67.06 81 CYS A C 1
ATOM 592 O O . CYS A 1 81 ? 20.489 13.034 2.347 1.00 67.06 81 CYS A O 1
ATOM 594 N N . GLU A 1 82 ? 20.349 13.714 0.213 1.00 80.62 82 GLU A N 1
ATOM 595 C CA . GLU A 1 82 ? 19.503 14.893 0.434 1.00 80.62 82 GLU A CA 1
ATOM 596 C C . GLU A 1 82 ? 18.003 14.539 0.530 1.00 80.62 82 GLU A C 1
ATOM 598 O O . GLU A 1 82 ? 17.556 13.463 0.120 1.00 80.62 82 GLU A O 1
ATOM 603 N N . LEU A 1 83 ? 17.181 15.478 1.022 1.00 87.56 83 LEU A N 1
ATOM 604 C CA . LEU A 1 83 ? 15.724 15.302 1.159 1.00 87.56 83 LEU A CA 1
ATOM 605 C C . LEU A 1 83 ? 15.052 14.864 -0.153 1.00 87.56 83 LEU A C 1
ATOM 607 O O . LEU A 1 83 ? 14.204 13.975 -0.141 1.00 87.56 83 LEU A O 1
ATOM 611 N N . GLN A 1 84 ? 15.429 15.471 -1.280 1.00 89.19 84 GLN A N 1
ATOM 612 C CA . GLN A 1 84 ? 14.832 15.165 -2.582 1.00 89.19 84 GLN A CA 1
ATOM 613 C C . GLN A 1 84 ? 15.031 13.694 -2.970 1.00 89.19 84 GLN A C 1
ATOM 615 O O . GLN A 1 84 ? 14.090 13.032 -3.390 1.00 89.19 84 GLN A O 1
ATOM 620 N N . GLN A 1 85 ? 16.228 13.155 -2.743 1.00 90.38 85 GLN A N 1
ATOM 621 C CA . GLN A 1 85 ? 16.551 11.764 -3.054 1.00 90.38 85 GLN A CA 1
ATOM 622 C C . GLN A 1 85 ? 15.756 10.778 -2.191 1.00 90.38 85 GLN A C 1
ATOM 624 O O . GLN A 1 85 ? 15.352 9.718 -2.668 1.00 90.38 85 GLN A O 1
ATOM 629 N N . ALA A 1 86 ? 15.498 11.125 -0.927 1.00 91.62 86 ALA A N 1
ATOM 630 C CA . ALA A 1 86 ? 14.627 10.331 -0.066 1.00 91.62 86 ALA A CA 1
ATOM 631 C C . ALA A 1 86 ? 13.165 10.351 -0.549 1.00 91.62 86 ALA A C 1
ATOM 633 O O . ALA A 1 86 ? 12.492 9.322 -0.484 1.00 91.62 86 ALA A O 1
ATOM 634 N N . LEU A 1 87 ? 12.682 11.488 -1.065 1.00 93.75 87 LEU A N 1
ATOM 635 C CA . LEU A 1 87 ? 11.338 11.602 -1.644 1.00 93.75 87 LEU A CA 1
ATOM 636 C C . LEU A 1 87 ? 11.207 10.792 -2.943 1.00 93.75 87 LEU A C 1
ATOM 638 O O . LEU A 1 87 ? 10.245 10.036 -3.083 1.00 93.75 87 LEU A O 1
ATOM 642 N N . ASP A 1 88 ? 12.190 10.875 -3.844 1.00 94.81 88 ASP A N 1
ATOM 643 C CA . ASP A 1 88 ? 12.216 10.085 -5.083 1.00 94.81 88 ASP A CA 1
ATOM 644 C C . ASP A 1 88 ? 12.263 8.579 -4.781 1.00 94.81 88 ASP A C 1
ATOM 646 O O . ASP A 1 88 ? 11.499 7.789 -5.345 1.00 94.81 88 ASP A O 1
ATOM 650 N N . ALA A 1 89 ? 13.081 8.169 -3.808 1.00 95.38 89 ALA A N 1
ATOM 651 C CA . ALA A 1 89 ? 13.111 6.791 -3.332 1.00 95.38 89 ALA A CA 1
ATOM 652 C C . ALA A 1 89 ? 11.768 6.351 -2.722 1.00 95.38 89 ALA A C 1
ATOM 654 O O . ALA A 1 89 ? 11.307 5.238 -2.980 1.00 95.38 89 ALA A O 1
ATOM 655 N N . GLY A 1 90 ? 11.105 7.221 -1.956 1.00 95.88 90 GLY A N 1
ATOM 656 C CA . GLY A 1 90 ? 9.757 6.972 -1.444 1.00 95.88 90 GLY A CA 1
ATOM 657 C C . GLY A 1 90 ? 8.745 6.740 -2.570 1.00 95.88 90 GLY A C 1
ATOM 658 O O . GLY A 1 90 ? 7.971 5.783 -2.516 1.00 95.88 90 GLY A O 1
ATOM 659 N N . MET A 1 91 ? 8.807 7.543 -3.635 1.00 97.75 91 MET A N 1
ATOM 660 C CA . MET A 1 91 ? 7.971 7.355 -4.822 1.00 97.75 91 MET A CA 1
ATOM 661 C C . MET A 1 91 ? 8.254 6.011 -5.506 1.00 97.75 91 MET A C 1
ATOM 663 O O . MET A 1 91 ? 7.324 5.271 -5.826 1.00 97.75 91 MET A O 1
ATOM 667 N N . ALA A 1 92 ? 9.526 5.634 -5.659 1.00 98.06 92 ALA A N 1
ATOM 668 C CA . ALA A 1 92 ? 9.896 4.322 -6.189 1.00 98.06 92 ALA A CA 1
ATOM 669 C C . ALA A 1 92 ? 9.318 3.169 -5.350 1.00 98.06 92 ALA A C 1
ATOM 671 O O . ALA A 1 92 ? 8.836 2.182 -5.908 1.00 98.06 92 ALA A O 1
ATOM 672 N N . ALA A 1 93 ? 9.330 3.303 -4.019 1.00 98.25 93 ALA A N 1
ATOM 673 C CA . ALA A 1 93 ? 8.763 2.316 -3.105 1.00 98.25 93 ALA A CA 1
ATOM 674 C C . ALA A 1 93 ? 7.239 2.184 -3.263 1.00 98.25 93 ALA A C 1
ATOM 676 O O . ALA A 1 93 ? 6.734 1.063 -3.248 1.00 98.25 93 ALA A O 1
ATOM 677 N N . MET A 1 94 ? 6.520 3.294 -3.466 1.00 98.19 94 MET A N 1
ATOM 678 C CA . MET A 1 94 ? 5.072 3.284 -3.716 1.00 98.19 94 MET A CA 1
ATOM 679 C C . MET A 1 94 ? 4.728 2.578 -5.034 1.00 98.19 94 MET A C 1
ATOM 681 O O . MET A 1 94 ? 3.882 1.685 -5.047 1.00 98.19 94 MET A O 1
ATOM 685 N N . LEU A 1 95 ? 5.437 2.901 -6.123 1.00 98.69 95 LEU A N 1
ATOM 686 C CA . LEU A 1 95 ? 5.245 2.243 -7.423 1.00 98.69 95 LEU A CA 1
ATOM 687 C C . LEU A 1 95 ? 5.552 0.739 -7.344 1.00 98.69 95 LEU A C 1
ATOM 689 O O . LEU A 1 95 ? 4.798 -0.089 -7.853 1.00 98.69 95 LEU A O 1
ATOM 693 N N . ALA A 1 96 ? 6.643 0.369 -6.669 1.00 98.75 96 ALA A N 1
ATOM 694 C CA . ALA A 1 96 ? 7.012 -1.026 -6.450 1.00 98.75 96 ALA A CA 1
ATOM 695 C C . ALA A 1 96 ? 5.994 -1.770 -5.564 1.00 98.75 96 ALA A C 1
ATOM 697 O O . ALA A 1 96 ? 5.679 -2.931 -5.832 1.00 98.75 96 ALA A O 1
ATOM 698 N N . GLY A 1 97 ? 5.456 -1.109 -4.536 1.00 98.62 97 GLY A N 1
ATOM 699 C CA . GLY A 1 97 ? 4.401 -1.650 -3.680 1.00 98.62 97 GLY A CA 1
ATOM 700 C C . GLY A 1 97 ? 3.130 -1.969 -4.464 1.00 98.62 97 GLY A C 1
ATOM 701 O O . GLY A 1 97 ? 2.608 -3.077 -4.351 1.00 98.62 97 GLY A O 1
ATOM 702 N N . GLU A 1 98 ? 2.690 -1.059 -5.334 1.00 98.69 98 GLU A N 1
ATOM 703 C CA . GLU A 1 98 ? 1.504 -1.280 -6.165 1.00 98.69 98 GLU A CA 1
ATOM 704 C C . GLU A 1 98 ? 1.706 -2.418 -7.178 1.00 98.69 98 GLU A C 1
ATOM 706 O O . GLU A 1 98 ? 0.803 -3.231 -7.378 1.00 98.69 98 GLU A O 1
ATOM 711 N N . VAL A 1 99 ? 2.914 -2.564 -7.741 1.00 98.75 99 VAL A N 1
ATOM 712 C CA . VAL A 1 99 ? 3.276 -3.730 -8.571 1.00 98.75 99 VAL A CA 1
ATOM 713 C C . VAL A 1 99 ? 3.152 -5.040 -7.786 1.00 98.75 99 VAL A C 1
ATOM 715 O O . VAL A 1 99 ? 2.570 -6.006 -8.288 1.00 98.75 99 VAL A O 1
ATOM 718 N N . ILE A 1 100 ? 3.688 -5.095 -6.562 1.00 98.69 100 ILE A N 1
ATOM 719 C CA . ILE A 1 100 ? 3.620 -6.291 -5.706 1.00 98.69 100 ILE A CA 1
ATOM 720 C C . ILE A 1 100 ? 2.163 -6.663 -5.429 1.00 98.69 100 ILE A C 1
ATOM 722 O O . ILE A 1 100 ? 1.791 -7.833 -5.552 1.00 98.69 100 ILE A O 1
ATOM 726 N N . GLU A 1 101 ? 1.333 -5.678 -5.103 1.00 98.44 101 GLU A N 1
ATOM 727 C CA . GLU A 1 101 ? -0.069 -5.907 -4.780 1.00 98.44 101 GLU A CA 1
ATOM 728 C C . GLU A 1 101 ? -0.917 -6.278 -6.004 1.00 98.44 101 GLU A C 1
ATOM 730 O O . GLU A 1 101 ? -1.733 -7.199 -5.924 1.00 98.44 101 GLU A O 1
ATOM 735 N N . ALA A 1 102 ? -0.664 -5.691 -7.175 1.00 98.00 102 ALA A N 1
ATOM 736 C CA . ALA A 1 102 ? -1.299 -6.110 -8.427 1.00 98.00 102 ALA A CA 1
ATOM 737 C C . ALA A 1 102 ? -0.971 -7.574 -8.778 1.00 98.00 102 ALA A C 1
ATOM 739 O O . ALA A 1 102 ? -1.844 -8.351 -9.177 1.00 98.00 102 ALA A O 1
ATOM 740 N N . ILE A 1 103 ? 0.284 -7.990 -8.575 1.00 98.31 103 ILE A N 1
ATOM 741 C CA . ILE A 1 103 ? 0.704 -9.384 -8.764 1.00 98.31 103 ILE A CA 1
ATOM 742 C C . ILE A 1 103 ? 0.076 -10.299 -7.703 1.00 98.31 103 ILE A C 1
ATOM 744 O O . ILE A 1 103 ? -0.264 -11.447 -8.008 1.00 98.31 103 ILE A O 1
ATOM 748 N N . ARG A 1 104 ? -0.116 -9.820 -6.468 1.00 97.56 104 ARG A N 1
ATOM 749 C CA . ARG A 1 104 ? -0.821 -10.574 -5.423 1.00 97.56 104 ARG A CA 1
ATOM 750 C C . ARG A 1 104 ? -2.270 -10.839 -5.818 1.00 97.56 104 ARG A C 1
ATOM 752 O O . ARG A 1 104 ? -2.697 -11.982 -5.701 1.00 97.56 104 ARG A O 1
ATOM 759 N N . TYR A 1 105 ? -2.978 -9.846 -6.355 1.00 95.94 105 TYR A N 1
ATOM 760 C CA . TYR A 1 105 ? -4.330 -10.027 -6.894 1.00 95.94 105 TYR A CA 1
ATOM 761 C C . TYR A 1 105 ? -4.382 -11.070 -8.017 1.00 95.94 105 TYR A C 1
ATOM 763 O O . TYR A 1 105 ? -5.277 -11.913 -8.022 1.00 95.94 105 TYR A O 1
ATOM 771 N N . LEU A 1 106 ? -3.397 -11.071 -8.924 1.00 96.38 106 LEU A N 1
ATOM 772 C CA . LEU A 1 106 ? -3.288 -12.091 -9.975 1.00 96.38 106 LEU A CA 1
ATOM 773 C C . LEU A 1 106 ? -3.090 -13.504 -9.394 1.00 96.38 106 LEU A C 1
ATOM 775 O O . LEU A 1 106 ? -3.724 -14.455 -9.844 1.00 96.38 106 LEU A O 1
ATOM 779 N N . ARG A 1 107 ? -2.207 -13.659 -8.402 1.00 96.56 107 ARG A N 1
ATOM 780 C CA . ARG A 1 107 ? -1.839 -14.972 -7.838 1.00 96.56 107 ARG A CA 1
ATOM 781 C C . ARG A 1 107 ? -2.842 -15.517 -6.832 1.00 96.56 107 ARG A C 1
ATOM 783 O O . ARG A 1 107 ? -2.991 -16.727 -6.701 1.00 96.56 107 ARG A O 1
ATOM 790 N N . GLN A 1 108 ? -3.444 -14.629 -6.054 1.00 94.06 108 GLN A N 1
ATOM 791 C CA . GLN A 1 108 ? -4.271 -14.948 -4.899 1.00 94.06 108 GLN A CA 1
ATOM 792 C C . GLN A 1 108 ? -5.541 -14.088 -4.936 1.00 94.06 108 GLN A C 1
ATOM 794 O O . GLN A 1 108 ? -5.742 -13.238 -4.067 1.00 94.06 108 GLN A O 1
ATOM 799 N N . PRO A 1 109 ? -6.446 -14.317 -5.905 1.00 88.19 109 PRO A N 1
ATOM 800 C CA . PRO A 1 109 ? -7.654 -13.502 -6.079 1.00 88.19 109 PRO A CA 1
ATOM 801 C C . PRO A 1 109 ? -8.609 -13.559 -4.873 1.00 88.19 109 PRO A C 1
ATOM 803 O O . PRO A 1 109 ? -9.549 -12.774 -4.771 1.00 88.19 109 PRO A O 1
ATOM 806 N N . GLN A 1 110 ? -8.392 -14.497 -3.945 1.00 87.81 110 GLN A N 1
ATOM 807 C CA . GLN A 1 110 ? -9.182 -14.643 -2.724 1.00 87.81 110 GLN A CA 1
ATOM 808 C C . GLN A 1 110 ? -8.528 -14.039 -1.471 1.00 87.81 110 GLN A C 1
ATOM 810 O O . GLN A 1 110 ? -9.136 -14.083 -0.408 1.00 87.81 110 GLN A O 1
ATOM 815 N N . TYR A 1 111 ? -7.319 -13.477 -1.580 1.00 90.69 111 TYR A N 1
ATOM 816 C CA . TYR A 1 111 ? -6.581 -12.947 -0.428 1.00 90.69 111 TYR A CA 1
ATOM 817 C C . TYR A 1 111 ? -7.253 -11.713 0.195 1.00 90.69 111 TYR A C 1
ATOM 819 O O . TYR A 1 111 ? -7.276 -11.575 1.416 1.00 90.69 111 TYR A O 1
ATOM 827 N N . TYR A 1 112 ? -7.815 -10.839 -0.644 1.00 92.12 112 TYR A N 1
ATOM 828 C CA . TYR A 1 112 ? -8.456 -9.590 -0.236 1.00 92.12 112 TYR A CA 1
ATOM 829 C C . TYR A 1 112 ? -9.979 -9.671 -0.273 1.00 92.12 112 TYR A C 1
ATOM 831 O O . TYR A 1 112 ? -10.557 -10.331 -1.130 1.00 92.12 112 TYR A O 1
ATOM 839 N N . GLY A 1 113 ? -10.638 -9.027 0.683 1.00 81.06 113 GLY A N 1
ATOM 840 C CA . GLY A 1 113 ? -12.074 -9.106 0.928 1.00 81.06 113 GLY A CA 1
ATOM 841 C C . GLY A 1 113 ? -12.897 -7.981 0.310 1.00 81.06 113 GLY A C 1
ATOM 842 O O . GLY A 1 113 ? -14.115 -8.074 0.349 1.00 81.06 113 GLY A O 1
ATOM 843 N N . ALA A 1 114 ? -12.300 -6.924 -0.240 1.00 72.44 114 ALA A N 1
ATOM 844 C CA . ALA A 1 114 ? -13.062 -5.885 -0.927 1.00 72.44 114 ALA A CA 1
ATOM 845 C C . ALA A 1 114 ? -13.588 -6.373 -2.294 1.00 72.44 114 ALA A C 1
ATOM 847 O O . ALA A 1 114 ? -12.963 -7.228 -2.929 1.00 72.44 114 ALA A O 1
ATOM 848 N N . PRO A 1 115 ? -14.741 -5.843 -2.755 1.00 53.28 115 PRO A N 1
ATOM 849 C CA . PRO A 1 115 ? -15.615 -4.882 -2.059 1.00 53.28 115 PRO A CA 1
ATOM 850 C C . PRO A 1 115 ? -16.566 -5.499 -1.026 1.00 53.28 115 PRO A C 1
ATOM 852 O O . PRO A 1 115 ? -17.094 -4.781 -0.177 1.00 53.28 115 PRO A O 1
ATOM 855 N N . ALA A 1 116 ? -16.814 -6.807 -1.090 1.00 56.94 116 ALA A N 1
ATOM 856 C CA . ALA A 1 116 ? -17.779 -7.484 -0.232 1.00 56.94 116 ALA A CA 1
ATOM 857 C C . ALA A 1 116 ? -17.051 -8.281 0.849 1.00 56.94 116 ALA A C 1
ATOM 859 O O . ALA A 1 116 ? -16.551 -9.367 0.565 1.00 56.94 116 ALA A O 1
ATOM 860 N N . ALA A 1 117 ? -17.021 -7.750 2.079 1.00 61.09 117 ALA A N 1
ATOM 861 C CA . ALA A 1 117 ? -16.411 -8.414 3.228 1.00 61.09 117 ALA A CA 1
ATOM 862 C C . ALA A 1 117 ? -16.842 -9.890 3.286 1.00 61.09 117 ALA A C 1
ATOM 864 O O . ALA A 1 117 ? -18.031 -10.207 3.355 1.00 61.09 117 ALA A O 1
ATOM 865 N N . ARG A 1 118 ? -15.861 -10.794 3.218 1.00 64.56 118 ARG A N 1
ATOM 866 C CA . ARG A 1 118 ? -16.081 -12.242 3.253 1.00 64.56 118 ARG A CA 1
ATOM 867 C C . ARG A 1 118 ? -15.766 -12.767 4.642 1.00 64.56 118 ARG A C 1
ATOM 869 O O . ARG A 1 118 ? -14.763 -12.382 5.240 1.00 64.56 118 ARG A O 1
ATOM 876 N N . THR A 1 119 ? -16.598 -13.676 5.139 1.00 65.81 119 THR A N 1
ATOM 877 C CA . THR A 1 119 ? -16.353 -14.358 6.413 1.00 65.81 119 THR A CA 1
ATOM 878 C C . THR A 1 119 ? -14.968 -15.009 6.391 1.00 65.81 119 THR A C 1
ATOM 880 O O . THR A 1 119 ? -14.660 -15.779 5.485 1.00 65.81 119 THR A O 1
ATOM 883 N N . GLY A 1 120 ? -14.123 -14.676 7.369 1.00 65.19 120 GLY A N 1
ATOM 884 C CA . GLY A 1 120 ? -12.756 -15.198 7.477 1.00 65.19 120 GLY A CA 1
ATOM 885 C C . GLY A 1 120 ? -11.682 -14.433 6.691 1.00 65.19 120 GLY A C 1
ATOM 886 O O . GLY A 1 120 ? -10.515 -14.803 6.784 1.00 65.19 120 GLY A O 1
ATOM 887 N N . VAL A 1 121 ? -12.029 -13.365 5.957 1.00 70.88 121 VAL A N 1
ATOM 888 C CA . VAL A 1 121 ? -11.049 -12.505 5.271 1.00 70.88 121 VAL A CA 1
ATOM 889 C C . VAL A 1 121 ? -10.841 -11.213 6.057 1.00 70.88 121 VAL A C 1
ATOM 891 O O . VAL A 1 121 ? -11.695 -10.331 6.063 1.00 70.88 121 VAL A O 1
ATOM 894 N N . THR A 1 122 ? -9.684 -11.103 6.709 1.00 79.56 122 THR A N 1
ATOM 895 C CA . THR A 1 122 ? -9.322 -9.940 7.539 1.00 79.56 122 THR A CA 1
ATOM 896 C C . THR A 1 122 ? -8.972 -8.703 6.712 1.00 79.56 122 THR A C 1
ATOM 898 O O . THR A 1 122 ? -9.214 -7.585 7.151 1.00 79.56 122 THR A O 1
ATOM 901 N N . TRP A 1 123 ? -8.384 -8.884 5.529 1.00 92.62 123 TRP A N 1
ATOM 902 C CA . TRP A 1 123 ? -7.796 -7.801 4.738 1.00 92.62 123 TRP A CA 1
ATOM 903 C C . TRP A 1 123 ? -8.717 -7.382 3.607 1.00 92.62 123 TRP A C 1
ATOM 905 O O . TRP A 1 123 ? -9.158 -8.227 2.839 1.00 92.62 123 TRP A O 1
ATOM 915 N N . LEU A 1 124 ? -8.977 -6.089 3.462 1.00 92.00 124 LEU A N 1
ATOM 916 C CA . LEU A 1 124 ? -9.868 -5.562 2.436 1.00 92.00 124 LEU A CA 1
ATOM 917 C C . LEU A 1 124 ? -9.159 -5.376 1.094 1.00 92.00 124 LEU A C 1
ATOM 919 O O . LEU A 1 124 ? -9.741 -5.732 0.081 1.00 92.00 124 LEU A O 1
ATOM 923 N N . GLY A 1 125 ? -7.908 -4.922 1.070 1.00 93.44 125 GLY A N 1
ATOM 924 C CA . GLY A 1 125 ? -7.206 -4.593 -0.172 1.00 93.44 125 GLY A CA 1
ATOM 925 C C . GLY A 1 125 ? -7.758 -3.339 -0.862 1.00 93.44 125 GLY A C 1
ATOM 926 O O . GLY A 1 125 ? -8.415 -2.515 -0.227 1.00 93.44 125 GLY A O 1
ATOM 927 N N . ALA A 1 126 ? -7.483 -3.208 -2.164 1.00 91.88 126 ALA A N 1
ATOM 928 C CA . ALA A 1 126 ? -7.993 -2.126 -3.015 1.00 91.88 126 ALA A CA 1
ATOM 929 C C . ALA A 1 126 ? -9.511 -1.895 -2.879 1.00 91.88 126 ALA A C 1
ATOM 931 O O . ALA A 1 126 ? -10.308 -2.824 -3.015 1.00 91.88 126 ALA A O 1
ATOM 932 N N . ALA A 1 127 ? -9.902 -0.640 -2.656 1.00 87.12 127 ALA A N 1
ATOM 933 C CA . ALA A 1 127 ? -11.300 -0.235 -2.595 1.00 87.12 127 ALA A CA 1
ATOM 934 C C . ALA A 1 127 ? -11.884 0.017 -3.994 1.00 87.12 127 ALA A C 1
ATOM 936 O O . ALA A 1 127 ? -11.245 0.635 -4.842 1.00 87.12 127 ALA A O 1
ATOM 937 N N . ASP A 1 128 ? -13.138 -0.386 -4.200 1.00 87.94 128 ASP A N 1
ATOM 938 C CA . ASP A 1 128 ? -13.889 -0.066 -5.415 1.00 87.94 128 ASP A CA 1
ATOM 939 C C . ASP A 1 128 ? -14.057 1.448 -5.602 1.00 87.94 128 ASP A C 1
ATOM 941 O O . ASP A 1 128 ? -14.382 2.178 -4.656 1.00 87.94 128 ASP A O 1
ATOM 945 N N . ASP A 1 129 ? -13.999 1.912 -6.855 1.00 89.31 129 ASP A N 1
ATOM 946 C CA . ASP A 1 129 ? -14.224 3.324 -7.181 1.00 89.31 129 ASP A CA 1
ATOM 947 C C . ASP A 1 129 ? -15.597 3.825 -6.689 1.00 89.31 129 ASP A C 1
ATOM 949 O O . ASP A 1 129 ? -15.762 4.993 -6.337 1.00 89.31 129 ASP A O 1
ATOM 953 N N . THR A 1 130 ? -16.621 2.964 -6.682 1.00 87.12 130 THR A N 1
ATOM 954 C CA . THR A 1 130 ? -17.970 3.312 -6.204 1.00 87.12 130 THR A CA 1
ATOM 955 C C . THR A 1 130 ? -17.984 3.576 -4.699 1.00 87.12 130 THR A C 1
ATOM 957 O O . THR A 1 130 ? -18.624 4.529 -4.247 1.00 87.12 130 THR A O 1
ATOM 960 N N . VAL A 1 131 ? -17.235 2.782 -3.927 1.00 86.00 131 VAL A N 1
ATOM 961 C CA . VAL A 1 131 ? -17.060 2.959 -2.482 1.00 86.00 131 VAL A CA 1
ATOM 962 C C . VAL A 1 131 ? -16.279 4.240 -2.207 1.00 86.00 131 VAL A C 1
ATOM 964 O O . VAL A 1 131 ? -16.717 5.039 -1.377 1.00 86.00 131 VAL A O 1
ATOM 967 N N . LEU A 1 132 ? -15.184 4.478 -2.938 1.00 87.44 132 LEU A N 1
ATOM 968 C CA . LEU A 1 132 ? -14.392 5.705 -2.820 1.00 87.44 132 LEU A CA 1
ATOM 969 C C . LEU A 1 132 ? -15.231 6.953 -3.125 1.00 87.44 132 LEU A C 1
ATOM 971 O O . LEU A 1 132 ? -15.243 7.883 -2.323 1.00 87.44 132 LEU A O 1
ATOM 975 N N . ARG A 1 133 ? -16.013 6.959 -4.215 1.00 89.12 133 ARG A N 1
ATOM 976 C CA . ARG A 1 133 ? -16.905 8.085 -4.561 1.00 89.12 133 ARG A CA 1
ATOM 977 C C . ARG A 1 133 ? -17.970 8.331 -3.493 1.00 89.12 133 ARG A C 1
ATOM 979 O O . ARG A 1 133 ? -18.198 9.477 -3.116 1.00 89.12 133 ARG A O 1
ATOM 986 N N . ARG A 1 134 ? -18.604 7.271 -2.976 1.00 87.12 134 ARG A N 1
ATOM 987 C CA . ARG A 1 134 ? -19.631 7.388 -1.927 1.00 87.12 134 ARG A CA 1
ATOM 988 C C . ARG A 1 134 ? -19.053 7.952 -0.629 1.00 87.12 134 ARG A C 1
ATOM 990 O O . ARG A 1 134 ? -19.692 8.781 0.010 1.00 87.12 134 ARG A O 1
ATOM 997 N N . ARG A 1 135 ? -17.863 7.500 -0.227 1.00 86.12 135 ARG A N 1
ATOM 998 C CA . ARG A 1 135 ? -17.204 7.963 1.005 1.00 86.12 135 ARG A CA 1
ATOM 999 C C . ARG A 1 135 ? -16.551 9.328 0.854 1.00 86.12 135 ARG A C 1
ATOM 1001 O O . ARG A 1 135 ? -16.511 10.065 1.830 1.00 86.12 135 ARG A O 1
ATOM 1008 N N . GLY A 1 136 ? -16.133 9.689 -0.357 1.00 87.38 136 GLY A N 1
ATOM 1009 C CA . GLY A 1 136 ? -15.572 10.997 -0.691 1.00 87.38 136 GLY A CA 1
ATOM 1010 C C . GLY A 1 136 ? -16.460 12.167 -0.266 1.00 87.38 136 GLY A C 1
ATOM 1011 O O . GLY A 1 136 ? -15.943 13.188 0.171 1.00 87.38 136 GLY A O 1
ATOM 1012 N N . ILE A 1 137 ? -17.788 11.992 -0.294 1.00 91.19 137 ILE A N 1
ATOM 1013 C CA . ILE A 1 137 ? -18.751 13.010 0.157 1.00 91.19 137 ILE A CA 1
ATOM 1014 C C . ILE A 1 137 ? -18.478 13.435 1.609 1.00 91.19 137 ILE A C 1
ATOM 1016 O O . ILE A 1 137 ? -18.487 14.627 1.895 1.00 91.19 137 ILE A O 1
ATOM 1020 N N . GLN A 1 138 ? -18.124 12.488 2.488 1.00 89.56 138 GLN A N 1
ATOM 1021 C CA . GLN A 1 138 ? -17.864 12.765 3.908 1.00 89.56 138 GLN A CA 1
ATOM 1022 C C . GLN A 1 138 ? -16.627 13.647 4.132 1.00 89.56 138 GLN A C 1
ATOM 1024 O O . GLN A 1 138 ? -16.518 14.309 5.158 1.00 89.56 138 GLN A O 1
ATOM 1029 N N . PHE A 1 139 ? -15.674 13.644 3.197 1.00 91.19 139 PHE A N 1
ATOM 1030 C CA . PHE A 1 139 ? -14.502 14.521 3.264 1.00 91.19 139 PHE A CA 1
ATOM 1031 C C . PHE A 1 139 ? -14.814 15.927 2.746 1.00 91.19 139 PHE A C 1
ATOM 1033 O O . PHE A 1 139 ? -14.198 16.894 3.181 1.00 91.19 139 PHE A O 1
ATOM 1040 N N . VAL A 1 140 ? -15.777 16.050 1.828 1.00 92.50 140 VAL A N 1
ATOM 1041 C CA . VAL A 1 140 ? -16.216 17.342 1.281 1.00 92.50 140 VAL A CA 1
ATOM 1042 C C . VAL A 1 140 ? -17.121 18.076 2.269 1.00 92.50 140 VAL A C 1
ATOM 1044 O O . VAL A 1 140 ? -16.988 19.285 2.432 1.00 92.50 140 VAL A O 1
ATOM 1047 N N . ASP A 1 141 ? -18.030 17.356 2.932 1.00 92.69 141 ASP A N 1
ATOM 1048 C CA . ASP A 1 141 ? -18.961 17.930 3.912 1.00 92.69 141 ASP A CA 1
ATOM 1049 C C . ASP A 1 141 ? -18.374 18.058 5.333 1.00 92.69 141 ASP A C 1
ATOM 1051 O O . ASP A 1 141 ? -19.009 18.640 6.212 1.00 92.69 141 ASP A O 1
ATOM 1055 N N . GLY A 1 142 ? -17.158 17.547 5.558 1.00 88.81 142 GLY A N 1
ATOM 1056 C CA . GLY A 1 142 ? -16.439 17.628 6.832 1.00 88.81 142 GLY A CA 1
ATOM 1057 C C . GLY A 1 142 ? -16.844 16.584 7.881 1.00 88.81 142 GLY A C 1
ATOM 1058 O O . GLY A 1 142 ? -16.276 16.577 8.972 1.00 88.81 142 GLY A O 1
ATOM 1059 N N . THR A 1 143 ? -17.766 15.665 7.571 1.00 91.31 143 THR A N 1
ATOM 1060 C CA . THR A 1 143 ? -18.178 14.562 8.468 1.00 91.31 143 THR A CA 1
ATOM 1061 C C . THR A 1 143 ? -17.037 13.572 8.751 1.00 91.31 143 THR A C 1
ATOM 1063 O O . THR A 1 143 ? -17.040 12.845 9.753 1.00 91.31 143 THR A O 1
ATOM 1066 N N . ALA A 1 144 ? -16.064 13.504 7.847 1.00 91.62 144 ALA A N 1
ATOM 1067 C CA . ALA A 1 144 ? -14.766 12.888 8.056 1.00 91.62 144 ALA A CA 1
ATOM 1068 C C . ALA A 1 144 ? -13.689 13.967 7.850 1.00 91.62 144 ALA A C 1
ATOM 1070 O O . ALA A 1 144 ? -13.359 14.282 6.705 1.00 91.62 144 ALA A O 1
ATOM 1071 N N . PRO A 1 145 ? -13.127 14.542 8.930 1.00 93.25 145 PRO A N 1
ATOM 1072 C CA . PRO A 1 145 ? -12.175 15.649 8.821 1.00 93.25 145 PRO A CA 1
ATOM 1073 C C . PRO A 1 145 ? -10.822 15.223 8.229 1.00 93.25 145 PRO A C 1
ATOM 1075 O O . PRO A 1 145 ? -10.026 16.065 7.823 1.00 93.25 145 PRO A O 1
ATOM 1078 N N . GLY A 1 146 ? -10.548 13.918 8.177 1.00 94.31 146 GLY A N 1
ATOM 1079 C CA . GLY A 1 146 ? -9.318 13.369 7.631 1.00 94.31 146 GLY A CA 1
ATOM 1080 C C . GLY A 1 146 ? -9.220 11.862 7.829 1.00 94.31 146 GLY A C 1
ATOM 1081 O O . GLY A 1 146 ? -10.208 11.170 8.102 1.00 94.31 146 GLY A O 1
ATOM 1082 N N . PHE A 1 147 ? -8.003 11.351 7.687 1.00 95.50 147 PHE A N 1
ATOM 1083 C CA . PHE A 1 147 ? -7.694 9.948 7.899 1.00 95.50 147 PHE A CA 1
ATOM 1084 C C . PHE A 1 147 ? -6.336 9.775 8.582 1.00 95.50 147 PHE A C 1
ATOM 1086 O O . PHE A 1 147 ? -5.443 10.610 8.455 1.00 95.50 147 PHE A O 1
ATOM 1093 N N . ALA A 1 148 ? -6.194 8.667 9.300 1.00 96.69 148 ALA A N 1
ATOM 1094 C CA . ALA A 1 148 ? -4.961 8.203 9.903 1.00 96.69 148 ALA A CA 1
ATOM 1095 C C . ALA A 1 148 ? -4.497 6.939 9.183 1.00 96.69 148 ALA A C 1
ATOM 1097 O O . ALA A 1 148 ? -5.276 6.016 8.942 1.00 96.69 148 ALA A O 1
ATOM 1098 N N . VAL A 1 149 ? -3.212 6.900 8.853 1.00 96.81 149 VAL A N 1
ATOM 1099 C CA . VAL A 1 149 ? -2.573 5.739 8.244 1.00 96.81 149 VAL A CA 1
ATOM 1100 C C . VAL A 1 149 ? -1.683 5.086 9.295 1.00 96.81 149 VAL A C 1
ATOM 1102 O O . VAL A 1 149 ? -0.642 5.625 9.667 1.00 96.81 149 VAL A O 1
ATOM 1105 N N . CYS A 1 150 ? -2.106 3.933 9.802 1.00 96.69 150 CYS A N 1
ATOM 1106 C CA . CYS A 1 150 ? -1.419 3.201 10.858 1.00 96.69 150 CYS A CA 1
ATOM 1107 C C . CYS A 1 150 ? -0.668 2.003 10.268 1.00 96.69 150 CYS A C 1
ATOM 1109 O O . CYS A 1 150 ? -1.276 1.036 9.808 1.00 96.69 150 CYS A O 1
ATOM 1111 N N . VAL A 1 151 ? 0.665 2.052 10.311 1.00 97.00 151 VAL A N 1
ATOM 1112 C CA . VAL A 1 151 ? 1.522 0.988 9.774 1.00 97.00 151 VAL A CA 1
ATOM 1113 C C . VAL A 1 151 ? 2.109 0.140 10.901 1.00 97.00 151 VAL A C 1
ATOM 1115 O O . VAL A 1 151 ? 2.705 0.666 11.839 1.00 97.00 151 VAL A O 1
ATOM 1118 N N . GLY A 1 152 ? 1.988 -1.184 10.793 1.00 96.69 152 GLY A N 1
ATOM 1119 C CA . GLY A 1 152 ? 2.536 -2.129 11.764 1.00 96.69 152 GLY A CA 1
ATOM 1120 C C . GLY A 1 152 ? 1.577 -2.419 12.918 1.00 96.69 152 GLY A C 1
ATOM 1121 O O . GLY A 1 152 ? 0.411 -2.730 12.693 1.00 96.69 152 GLY A O 1
ATOM 1122 N N . ALA A 1 153 ? 2.081 -2.389 14.152 1.00 97.06 153 ALA A N 1
ATOM 1123 C CA . ALA A 1 153 ? 1.348 -2.799 15.349 1.00 97.06 153 ALA A CA 1
ATOM 1124 C C . ALA A 1 153 ? 1.600 -1.847 16.522 1.00 97.06 153 ALA A C 1
ATOM 1126 O O . ALA A 1 153 ? 2.692 -1.289 16.650 1.00 97.06 153 ALA A O 1
ATOM 1127 N N . ALA A 1 154 ? 0.606 -1.718 17.402 1.00 96.75 154 ALA A N 1
ATOM 1128 C CA . ALA A 1 154 ? 0.773 -1.057 18.690 1.00 96.75 154 ALA A CA 1
ATOM 1129 C C . ALA A 1 154 ? 1.642 -1.920 19.633 1.00 96.75 154 ALA A C 1
ATOM 1131 O O . ALA A 1 154 ? 1.797 -3.123 19.390 1.00 96.75 154 ALA A O 1
ATOM 1132 N N . PRO A 1 155 ? 2.198 -1.353 20.723 1.00 96.25 155 PRO A N 1
ATOM 1133 C CA . PRO A 1 155 ? 2.972 -2.116 21.705 1.00 96.25 155 PRO A CA 1
ATOM 1134 C C . PRO A 1 155 ? 2.232 -3.338 22.265 1.00 96.25 155 PRO A C 1
ATOM 1136 O O . PRO A 1 155 ? 2.848 -4.388 22.444 1.00 96.25 155 PRO A O 1
ATOM 1139 N N . ASP A 1 156 ? 0.922 -3.209 22.480 1.00 95.62 156 ASP A N 1
ATOM 1140 C CA . ASP A 1 156 ? 0.025 -4.240 22.997 1.00 95.62 156 ASP A CA 1
ATOM 1141 C C . ASP A 1 156 ? -1.421 -4.014 22.502 1.00 95.62 156 ASP A C 1
ATOM 1143 O O . ASP A 1 156 ? -1.741 -2.991 21.887 1.00 95.62 156 ASP A O 1
ATOM 1147 N N . ALA A 1 157 ? -2.302 -4.985 22.759 1.00 94.81 157 ALA A N 1
ATOM 1148 C CA . ALA A 1 157 ? -3.683 -4.955 22.283 1.00 94.81 157 ALA A CA 1
ATOM 1149 C C . ALA A 1 157 ? -4.564 -3.905 22.985 1.00 94.81 157 ALA A C 1
ATOM 1151 O O . ALA A 1 157 ? -5.468 -3.367 22.350 1.00 94.81 157 ALA A O 1
ATOM 1152 N N . ALA A 1 158 ? -4.308 -3.579 24.255 1.00 96.50 158 ALA A N 1
ATOM 1153 C CA . ALA A 1 158 ? -5.069 -2.547 24.960 1.00 96.50 158 ALA A CA 1
ATOM 1154 C C . ALA A 1 158 ? -4.751 -1.163 24.378 1.00 96.50 158 ALA A C 1
ATOM 1156 O O . ALA A 1 158 ? -5.662 -0.389 24.084 1.00 96.50 158 ALA A O 1
ATOM 1157 N N . THR A 1 159 ? -3.472 -0.899 24.101 1.00 97.62 159 THR A N 1
ATOM 1158 C CA . THR A 1 159 ? -3.027 0.314 23.411 1.00 97.62 159 THR A CA 1
ATOM 1159 C C . THR A 1 159 ? -3.618 0.410 22.000 1.00 97.62 159 THR A C 1
ATOM 1161 O O . THR A 1 159 ? -4.039 1.487 21.583 1.00 97.62 159 THR A O 1
ATOM 1164 N N . ALA A 1 160 ? -3.710 -0.707 21.266 1.00 96.94 160 ALA A N 1
ATOM 1165 C CA . ALA A 1 160 ? -4.358 -0.742 19.952 1.00 96.94 160 ALA A CA 1
ATOM 1166 C C . ALA A 1 160 ? -5.833 -0.309 20.008 1.00 96.94 160 ALA A C 1
ATOM 1168 O O . ALA A 1 160 ? -6.266 0.506 19.192 1.00 96.94 160 ALA A O 1
ATOM 1169 N N . VAL A 1 161 ? -6.597 -0.842 20.969 1.00 97.19 161 VAL A N 1
ATOM 1170 C CA . VAL A 1 161 ? -8.018 -0.505 21.156 1.00 97.19 161 VAL A CA 1
ATOM 1171 C C . VAL A 1 161 ? -8.187 0.961 21.547 1.00 97.19 161 VAL A C 1
ATOM 1173 O O . VAL A 1 161 ? -9.035 1.636 20.967 1.00 97.19 161 VAL A O 1
ATOM 1176 N N . ALA A 1 162 ? -7.364 1.462 22.472 1.00 97.75 162 ALA A N 1
ATOM 1177 C CA . ALA A 1 162 ? -7.396 2.863 22.888 1.00 97.75 162 ALA A CA 1
ATOM 1178 C C . ALA A 1 162 ? -7.122 3.811 21.707 1.00 97.75 162 ALA A C 1
ATOM 1180 O O . ALA A 1 162 ? -7.925 4.703 21.445 1.00 97.75 162 ALA A O 1
ATOM 1181 N N . LEU A 1 163 ? -6.059 3.552 20.933 1.00 97.38 163 LEU A N 1
ATOM 1182 C CA . LEU A 1 163 ? -5.713 4.337 19.743 1.00 97.38 163 LEU A CA 1
ATOM 1183 C C . LEU A 1 163 ? -6.844 4.331 18.703 1.00 97.38 163 LEU A C 1
ATOM 1185 O O . LEU A 1 163 ? -7.222 5.377 18.181 1.00 97.38 163 LEU A O 1
ATOM 1189 N N . ALA A 1 164 ? -7.402 3.157 18.394 1.00 95.88 164 ALA A N 1
ATOM 1190 C CA . ALA A 1 164 ? -8.498 3.047 17.434 1.00 95.88 164 ALA A CA 1
ATOM 1191 C C . ALA A 1 164 ? -9.779 3.742 17.926 1.00 95.88 164 ALA A C 1
ATOM 1193 O O . ALA A 1 164 ? -10.522 4.291 17.111 1.00 95.88 164 ALA A O 1
ATOM 1194 N N . GLY A 1 165 ? -10.038 3.719 19.237 1.00 96.12 165 GLY A N 1
ATOM 1195 C CA . GLY A 1 165 ? -11.132 4.450 19.873 1.00 96.12 165 GLY A CA 1
ATOM 1196 C C . GLY A 1 165 ? -10.983 5.957 19.687 1.00 96.12 165 GLY A C 1
ATOM 1197 O O . GLY A 1 165 ? -11.860 6.581 19.096 1.00 96.12 165 GLY A O 1
ATOM 1198 N N . GLU A 1 166 ? -9.835 6.510 20.077 1.00 97.12 166 GLU A N 1
ATOM 1199 C CA . GLU A 1 166 ? -9.549 7.946 19.981 1.00 97.12 166 GLU A CA 1
ATOM 1200 C C . GLU A 1 166 ? -9.647 8.457 18.533 1.00 97.12 166 GLU A C 1
ATOM 1202 O O . GLU A 1 166 ? -10.293 9.469 18.257 1.00 97.12 166 GLU A O 1
ATOM 1207 N N . LEU A 1 167 ? -9.081 7.730 17.563 1.00 96.50 167 LEU A N 1
ATOM 1208 C CA . LEU A 1 167 ? -9.163 8.114 16.148 1.00 96.50 167 LEU A CA 1
ATOM 1209 C C . LEU A 1 167 ? -10.611 8.112 15.623 1.00 96.50 167 LEU A C 1
ATOM 1211 O O . LEU A 1 167 ? -10.983 8.972 14.820 1.00 96.50 167 LEU A O 1
ATOM 1215 N N . ARG A 1 168 ? -11.447 7.173 16.085 1.00 93.25 168 ARG A N 1
ATOM 1216 C CA . ARG A 1 168 ? -12.869 7.104 15.711 1.00 93.25 168 ARG A CA 1
ATOM 1217 C C . ARG A 1 168 ? -13.707 8.192 16.368 1.00 93.25 168 ARG A C 1
ATOM 1219 O O . ARG A 1 168 ? -14.608 8.709 15.709 1.00 93.25 168 ARG A O 1
ATOM 1226 N N . GLU A 1 169 ? -13.429 8.528 17.624 1.00 95.00 169 GLU A N 1
ATOM 1227 C CA . GLU A 1 169 ? -14.064 9.648 18.334 1.00 95.00 169 GLU A CA 1
ATOM 1228 C C . GLU A 1 169 ? -13.779 10.979 17.628 1.00 95.00 169 GLU A C 1
ATOM 1230 O O . GLU A 1 169 ? -14.664 11.819 17.512 1.00 95.00 169 GLU A O 1
ATOM 1235 N N . ASN A 1 170 ? -12.591 11.112 17.031 1.00 94.62 170 ASN A N 1
ATOM 1236 C CA . ASN A 1 170 ? -12.223 12.223 16.149 1.00 94.62 170 ASN A CA 1
ATOM 1237 C C . ASN A 1 170 ? -12.749 12.079 14.708 1.00 94.62 170 ASN A C 1
ATOM 1239 O O . ASN A 1 170 ? -12.346 12.818 13.810 1.00 94.62 170 ASN A O 1
ATOM 1243 N N . HIS A 1 171 ? -13.651 11.127 14.463 1.00 93.12 171 HIS A N 1
ATOM 1244 C CA . HIS A 1 171 ? -14.311 10.904 13.180 1.00 93.12 171 HIS A CA 1
ATOM 1245 C C . HIS A 1 171 ? -13.369 10.564 12.008 1.00 93.12 171 HIS A C 1
ATOM 1247 O O . HIS A 1 171 ? -13.778 10.671 10.848 1.00 93.12 171 HIS A O 1
ATOM 1253 N N . LEU A 1 172 ? -12.151 10.085 12.269 1.00 95.50 172 LEU A N 1
ATOM 1254 C CA . LEU A 1 172 ? -11.178 9.755 11.226 1.00 95.50 172 LEU A CA 1
ATOM 1255 C C . LEU A 1 172 ? -11.451 8.387 10.589 1.00 95.50 172 LEU A C 1
ATOM 1257 O O . LEU A 1 172 ? -11.899 7.445 11.246 1.00 95.50 172 LEU A O 1
ATOM 1261 N N . TYR A 1 173 ? -11.121 8.259 9.302 1.00 94.31 173 TYR A N 1
ATOM 1262 C CA . TYR A 1 173 ? -10.862 6.945 8.706 1.00 94.31 173 TYR A CA 1
ATOM 1263 C C . TYR A 1 173 ? -9.484 6.451 9.142 1.00 94.31 173 TYR A C 1
ATOM 1265 O O . TYR A 1 173 ? -8.517 7.198 9.075 1.00 94.31 173 TYR A O 1
ATOM 1273 N N . VAL A 1 174 ? -9.377 5.199 9.572 1.00 95.75 174 VAL A N 1
ATOM 1274 C CA . VAL A 1 174 ? -8.126 4.581 10.016 1.00 95.75 174 VAL A CA 1
ATOM 1275 C C . VAL A 1 174 ? -7.762 3.467 9.049 1.00 95.75 174 VAL A C 1
ATOM 1277 O O . VAL A 1 174 ? -8.360 2.394 9.084 1.00 95.75 174 VAL A O 1
ATOM 1280 N N . PHE A 1 175 ? -6.788 3.716 8.183 1.00 95.69 175 PHE A N 1
ATOM 1281 C CA . PHE A 1 175 ? -6.254 2.728 7.251 1.00 95.69 175 PHE A CA 1
ATOM 1282 C C . PHE A 1 175 ? -5.089 1.993 7.903 1.00 95.69 175 PHE A C 1
ATOM 1284 O O . PHE A 1 175 ? -4.189 2.619 8.460 1.00 95.69 175 PHE A O 1
ATOM 1291 N N . MET A 1 176 ? -5.110 0.663 7.866 1.00 96.31 176 MET A N 1
ATOM 1292 C CA . MET A 1 176 ? -4.159 -0.174 8.596 1.00 96.31 176 MET A CA 1
ATOM 1293 C C . MET A 1 176 ? -3.454 -1.136 7.652 1.00 96.31 176 MET A C 1
ATOM 1295 O O . MET A 1 176 ? -4.109 -1.952 7.002 1.00 96.31 176 MET A O 1
ATOM 1299 N N . ALA A 1 177 ? -2.125 -1.093 7.611 1.00 96.69 177 ALA A N 1
ATOM 1300 C CA . ALA A 1 177 ? -1.337 -2.024 6.809 1.00 96.69 177 ALA A CA 1
ATOM 1301 C C . ALA A 1 177 ? -0.043 -2.448 7.506 1.00 96.69 177 ALA A C 1
ATOM 1303 O O . ALA A 1 177 ? 0.458 -1.774 8.405 1.00 96.69 177 ALA A O 1
ATOM 1304 N N . GLY A 1 178 ? 0.545 -3.544 7.039 1.00 96.75 178 GLY A N 1
ATOM 1305 C CA . GLY A 1 178 ? 1.845 -3.997 7.511 1.00 96.75 178 GLY A CA 1
ATOM 1306 C C . GLY A 1 178 ? 1.813 -4.677 8.879 1.00 96.75 178 GLY A C 1
ATOM 1307 O O . GLY A 1 178 ? 0.854 -4.603 9.647 1.00 96.75 178 GLY A O 1
ATOM 1308 N N . THR A 1 179 ? 2.923 -5.337 9.193 1.00 95.94 179 THR A N 1
ATOM 1309 C CA . THR A 1 179 ? 3.139 -6.024 10.468 1.00 95.94 179 THR A CA 1
ATOM 1310 C C . THR A 1 179 ? 4.423 -5.560 11.123 1.00 95.94 179 THR A C 1
ATOM 1312 O O . THR A 1 179 ? 5.422 -5.320 10.449 1.00 95.94 179 THR A O 1
ATOM 1315 N N . SER A 1 180 ? 4.424 -5.530 12.449 1.00 93.75 180 SER A N 1
ATOM 1316 C CA . SER A 1 180 ? 5.615 -5.364 13.274 1.00 93.75 180 SER A CA 1
ATOM 1317 C C . SER A 1 180 ? 5.536 -6.338 14.445 1.00 93.75 180 SER A C 1
ATOM 1319 O O . SER A 1 180 ? 4.451 -6.618 14.949 1.00 93.75 180 SER A O 1
ATOM 1321 N N . ARG A 1 181 ? 6.675 -6.903 14.864 1.00 89.75 181 ARG A N 1
ATOM 1322 C CA . ARG A 1 181 ? 6.743 -7.872 15.981 1.00 89.75 181 ARG A CA 1
ATOM 1323 C C . ARG A 1 181 ? 5.791 -9.077 15.819 1.00 89.75 181 ARG A C 1
ATOM 1325 O O . ARG A 1 181 ? 5.265 -9.594 16.795 1.00 89.75 181 ARG A O 1
ATOM 1332 N N . GLY A 1 182 ? 5.561 -9.517 14.579 1.00 92.81 182 GLY A N 1
ATOM 1333 C CA . GLY A 1 182 ? 4.741 -10.694 14.258 1.00 92.81 182 GLY A CA 1
ATOM 1334 C C . GLY A 1 182 ? 3.225 -10.464 14.192 1.00 92.81 182 GLY A C 1
ATOM 1335 O O . GLY A 1 182 ? 2.504 -11.393 13.834 1.00 92.81 182 GLY A O 1
ATOM 1336 N N . THR A 1 183 ? 2.745 -9.248 14.467 1.00 95.19 183 THR A N 1
ATOM 1337 C CA . THR A 1 183 ? 1.317 -8.884 14.431 1.00 95.19 183 THR A CA 1
ATOM 1338 C C . THR A 1 183 ? 1.103 -7.558 13.698 1.00 95.19 183 THR A C 1
ATOM 1340 O O . THR A 1 183 ? 2.054 -6.880 13.308 1.00 95.19 183 THR A O 1
ATOM 1343 N N . SER A 1 184 ? -0.154 -7.181 13.508 1.00 95.88 184 SER A N 1
ATOM 1344 C CA . SER A 1 184 ? -0.603 -5.890 12.980 1.00 95.88 184 SER A CA 1
ATOM 1345 C C . SER A 1 184 ? -1.629 -5.241 13.911 1.00 95.88 184 SER A C 1
ATOM 1347 O O . SER A 1 184 ? -2.214 -5.916 14.762 1.00 95.88 184 SER A O 1
ATOM 1349 N N . LEU A 1 185 ? -1.894 -3.948 13.715 1.00 95.81 185 LEU A N 1
ATOM 1350 C CA . LEU A 1 185 ? -2.959 -3.236 14.420 1.00 95.81 185 LEU A CA 1
ATOM 1351 C C . LEU A 1 185 ? -4.327 -3.887 14.155 1.00 95.81 185 LEU A C 1
ATOM 1353 O O . LEU A 1 185 ? -5.096 -4.113 15.084 1.00 95.81 185 LEU A O 1
ATOM 1357 N N . ALA A 1 186 ? -4.602 -4.271 12.905 1.00 94.44 186 ALA A N 1
ATOM 1358 C 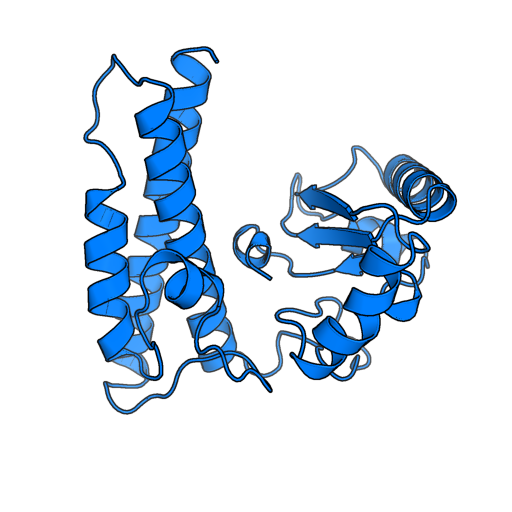CA . ALA A 1 186 ? -5.843 -4.947 12.531 1.00 94.44 186 ALA A CA 1
ATOM 1359 C C . ALA A 1 186 ? -6.034 -6.287 13.266 1.00 94.44 186 ALA A C 1
ATOM 1361 O O . ALA A 1 186 ? -7.129 -6.580 13.742 1.00 94.44 186 ALA A O 1
ATOM 1362 N N . GLU A 1 187 ? -4.972 -7.086 13.399 1.00 94.50 187 GLU A N 1
ATOM 1363 C CA . GLU A 1 187 ? -5.011 -8.360 14.131 1.00 94.50 187 GLU A CA 1
ATOM 1364 C C . GLU A 1 187 ? -5.154 -8.153 15.644 1.00 94.50 187 GLU A C 1
ATOM 1366 O O . GLU A 1 187 ? -5.895 -8.894 16.288 1.00 94.50 187 GLU A O 1
ATOM 1371 N N . GLN A 1 188 ? -4.513 -7.123 16.209 1.00 95.56 188 GLN A N 1
ATOM 1372 C CA . GLN A 1 188 ? -4.678 -6.752 17.619 1.00 95.56 188 GLN A CA 1
ATOM 1373 C C . GLN A 1 188 ? -6.128 -6.361 17.931 1.00 95.56 188 GLN A C 1
ATOM 1375 O O . GLN A 1 188 ? -6.680 -6.809 18.934 1.00 95.56 188 GLN A O 1
ATOM 1380 N N . LEU A 1 189 ? -6.765 -5.582 17.053 1.00 94.69 189 LEU A N 1
ATOM 1381 C CA . LEU A 1 189 ? -8.173 -5.200 17.183 1.00 94.69 189 LEU A CA 1
ATOM 1382 C C . LEU A 1 189 ? -9.109 -6.406 17.040 1.00 94.69 189 LEU A C 1
ATOM 1384 O O . LEU A 1 189 ? -10.016 -6.581 17.855 1.00 94.69 189 LEU A O 1
ATOM 1388 N N . ALA A 1 190 ? -8.858 -7.274 16.056 1.00 91.25 190 ALA A N 1
ATOM 1389 C CA . ALA A 1 190 ? -9.645 -8.487 15.851 1.00 91.25 190 ALA A CA 1
ATOM 1390 C C . ALA A 1 190 ? -9.571 -9.437 17.061 1.00 91.25 190 ALA A C 1
ATOM 1392 O O . ALA A 1 190 ? -10.593 -9.977 17.479 1.00 91.25 190 ALA A O 1
ATOM 1393 N N . ALA A 1 191 ? -8.390 -9.592 17.671 1.00 91.75 191 ALA A N 1
ATOM 1394 C CA . ALA A 1 191 ? -8.202 -10.404 18.876 1.00 91.75 191 ALA A CA 1
ATOM 1395 C C . ALA A 1 191 ? -8.985 -9.879 20.095 1.00 91.75 191 ALA A C 1
ATOM 1397 O O . ALA A 1 191 ? -9.307 -10.653 20.992 1.00 91.75 191 ALA A O 1
ATOM 1398 N N . GLN A 1 192 ? -9.309 -8.583 20.120 1.00 93.75 192 GLN A N 1
ATOM 1399 C CA . GLN A 1 192 ? -10.134 -7.945 21.152 1.00 93.75 192 GLN A CA 1
ATOM 1400 C C . GLN A 1 192 ? -11.622 -7.863 20.763 1.00 93.75 192 GLN A C 1
ATOM 1402 O O . GLN A 1 192 ? -12.406 -7.213 21.450 1.00 93.75 192 GLN A O 1
ATOM 1407 N N . GLY A 1 193 ? -12.031 -8.494 19.656 1.00 90.75 193 GLY A N 1
ATOM 1408 C CA . GLY A 1 193 ? -13.418 -8.480 19.187 1.00 90.75 193 GLY A CA 1
ATOM 1409 C C . GLY A 1 193 ? -13.883 -7.130 18.631 1.00 90.75 193 GLY A C 1
ATOM 1410 O O . GLY A 1 193 ? -15.086 -6.903 18.502 1.00 90.75 193 GLY A O 1
ATOM 1411 N N . VAL A 1 194 ? -12.961 -6.222 18.293 1.00 91.25 194 VAL A N 1
ATOM 1412 C CA . VAL A 1 194 ? -13.309 -4.932 17.691 1.00 91.25 194 VAL A CA 1
ATOM 1413 C C . VAL A 1 194 ? -13.664 -5.136 16.222 1.00 91.25 194 VAL A C 1
ATOM 1415 O O . VAL A 1 194 ? -12.854 -5.615 15.428 1.00 91.25 194 VAL A O 1
ATOM 1418 N N . ALA A 1 195 ? -14.877 -4.731 15.846 1.00 88.00 195 ALA A N 1
ATOM 1419 C CA . ALA A 1 195 ? -15.334 -4.794 14.466 1.00 88.00 195 ALA A CA 1
ATOM 1420 C C . ALA A 1 195 ? -14.531 -3.833 13.572 1.00 88.00 195 ALA A C 1
ATOM 1422 O O . ALA A 1 195 ? -14.532 -2.612 13.763 1.00 88.00 195 ALA A O 1
ATOM 1423 N N . THR A 1 196 ? -13.882 -4.389 12.556 1.00 88.19 196 THR A N 1
ATOM 1424 C CA . THR A 1 196 ? -13.189 -3.642 11.506 1.00 88.19 196 THR A CA 1
ATOM 1425 C C . THR A 1 196 ? -13.975 -3.712 10.203 1.00 88.19 196 THR A C 1
ATOM 1427 O O . THR A 1 196 ? -14.834 -4.570 9.997 1.00 88.19 196 THR A O 1
ATOM 1430 N N . GLY A 1 197 ? -13.717 -2.759 9.324 1.00 84.94 197 GLY A N 1
ATOM 1431 C CA . GLY A 1 197 ? -14.398 -2.605 8.061 1.00 84.94 197 GLY A CA 1
ATOM 1432 C C . GLY A 1 197 ? -14.596 -1.141 7.717 1.00 84.94 197 GLY A C 1
ATOM 1433 O O . GLY A 1 197 ? -14.460 -0.227 8.530 1.00 84.94 197 GLY A O 1
ATOM 1434 N N . GLY A 1 198 ? -14.980 -0.915 6.472 1.00 76.62 198 GLY A N 1
ATOM 1435 C CA . GLY A 1 198 ? -15.222 0.434 6.004 1.00 76.62 198 GLY A CA 1
ATOM 1436 C C . GLY A 1 198 ? -16.386 1.157 6.698 1.00 76.62 198 GLY A C 1
ATOM 1437 O O . GLY A 1 198 ? -16.333 2.374 6.841 1.00 76.62 198 GLY A O 1
ATOM 1438 N N . GLU A 1 199 ? -17.387 0.419 7.183 1.00 82.38 199 GLU A N 1
ATOM 1439 C CA . GLU A 1 199 ? -18.520 0.984 7.933 1.00 82.38 199 GLU A CA 1
ATOM 1440 C C . GLU A 1 199 ? -18.130 1.413 9.352 1.00 82.38 199 GLU A C 1
ATOM 1442 O O . GLU A 1 199 ? -18.709 2.346 9.900 1.00 82.38 199 GLU A O 1
ATOM 1447 N N . THR A 1 200 ? -17.108 0.783 9.942 1.00 87.44 200 THR A N 1
ATOM 1448 C CA . THR A 1 200 ? -16.584 1.177 11.259 1.00 87.44 200 THR A CA 1
ATOM 1449 C C . THR A 1 200 ? -15.484 2.231 11.163 1.00 87.44 200 THR A C 1
ATOM 1451 O O . THR A 1 200 ? -14.958 2.651 12.193 1.00 87.44 200 THR A O 1
ATOM 1454 N N . ARG A 1 201 ? -15.143 2.663 9.936 1.00 90.50 201 ARG A N 1
ATOM 1455 C CA . ARG A 1 201 ? -14.001 3.526 9.594 1.00 90.50 201 ARG A CA 1
ATOM 1456 C C . ARG A 1 201 ? -12.630 2.931 9.946 1.00 90.50 201 ARG A C 1
ATOM 1458 O O . ARG A 1 201 ? -11.628 3.602 9.747 1.00 90.50 201 ARG A O 1
ATOM 1465 N N . LEU A 1 202 ? -12.560 1.677 10.394 1.00 93.25 202 LEU A N 1
ATOM 1466 C CA . LEU A 1 202 ? -11.316 0.954 10.672 1.00 93.25 202 LEU A CA 1
ATOM 1467 C C . LEU A 1 202 ? -11.024 0.012 9.504 1.00 93.25 202 LEU A C 1
ATOM 1469 O O . LEU A 1 202 ? -11.563 -1.087 9.444 1.00 93.25 202 LEU A O 1
ATOM 1473 N N . VAL A 1 203 ? -10.196 0.432 8.557 1.00 93.19 203 VAL A N 1
ATOM 1474 C CA . VAL A 1 203 ? -9.997 -0.222 7.258 1.00 93.19 203 VAL A CA 1
ATOM 1475 C C . VAL A 1 203 ? -8.687 -1.026 7.250 1.00 93.19 203 VAL A C 1
ATOM 1477 O O . VAL A 1 203 ? -7.616 -0.444 7.094 1.00 93.19 203 VAL A O 1
ATOM 1480 N N . PRO A 1 204 ? -8.724 -2.362 7.412 1.00 94.31 204 PRO A N 1
ATOM 1481 C CA . PRO A 1 204 ? -7.534 -3.199 7.280 1.00 94.31 204 PRO A CA 1
ATOM 1482 C C . PRO A 1 204 ? -7.179 -3.399 5.801 1.00 94.31 204 PRO A C 1
ATOM 1484 O O . PRO A 1 204 ? -7.818 -4.185 5.109 1.00 94.31 204 PRO A O 1
ATOM 1487 N N . CYS A 1 205 ? -6.153 -2.712 5.303 1.00 94.88 205 CYS A N 1
ATOM 1488 C CA . CYS A 1 205 ? -5.745 -2.753 3.896 1.00 94.88 205 CYS A CA 1
ATOM 1489 C C . CYS A 1 205 ? -5.028 -4.064 3.552 1.00 94.88 205 CYS A C 1
ATOM 1491 O O . CYS A 1 205 ? -5.417 -4.756 2.615 1.00 94.88 205 CYS A O 1
ATOM 1493 N N . GLY A 1 206 ? -4.024 -4.464 4.335 1.00 95.12 206 GLY A N 1
ATOM 1494 C CA . GLY A 1 206 ? -3.311 -5.721 4.108 1.00 95.12 206 GLY A CA 1
ATOM 1495 C C . GLY A 1 206 ? -2.201 -5.998 5.115 1.00 95.12 206 GLY A C 1
ATOM 1496 O O . GLY A 1 206 ? -1.666 -5.089 5.745 1.00 95.12 206 GLY A O 1
ATOM 1497 N N . ARG A 1 207 ? -1.839 -7.279 5.257 1.00 95.12 207 ARG A N 1
ATOM 1498 C CA . ARG A 1 207 ? -0.791 -7.713 6.195 1.00 95.12 207 ARG A CA 1
ATOM 1499 C C . ARG A 1 207 ? 0.610 -7.249 5.800 1.00 95.12 207 ARG A C 1
ATOM 1501 O O . ARG A 1 207 ? 1.437 -6.989 6.663 1.00 95.12 207 ARG A O 1
ATOM 1508 N N . ASP A 1 208 ? 0.898 -7.193 4.503 1.00 96.31 208 ASP A N 1
ATOM 1509 C CA . ASP A 1 208 ? 2.184 -6.716 3.992 1.00 96.31 208 ASP A CA 1
ATOM 1510 C C . ASP A 1 208 ? 2.220 -5.184 4.025 1.00 96.31 208 ASP A C 1
ATOM 1512 O O . ASP A 1 208 ? 1.203 -4.532 3.795 1.00 96.31 208 ASP A O 1
ATOM 1516 N N . VAL A 1 209 ? 3.389 -4.594 4.282 1.00 96.69 209 VAL A N 1
ATOM 1517 C CA . V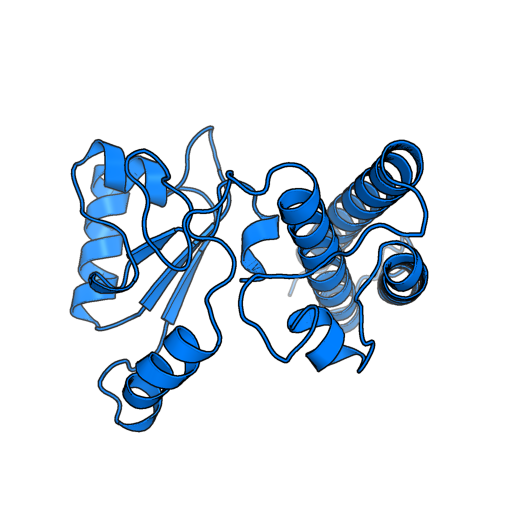AL A 1 209 ? 3.555 -3.129 4.278 1.00 96.69 209 VAL A CA 1
ATOM 1518 C C . VAL A 1 209 ? 3.233 -2.515 2.912 1.00 96.69 209 VAL A C 1
ATOM 1520 O O . VAL A 1 209 ? 2.804 -1.372 2.834 1.00 96.69 209 VAL A O 1
ATOM 1523 N N . THR A 1 210 ? 3.391 -3.285 1.834 1.00 97.81 210 THR A N 1
ATOM 1524 C CA . THR A 1 210 ? 3.081 -2.846 0.465 1.00 97.81 210 THR A CA 1
ATOM 1525 C C . THR A 1 210 ? 1.595 -2.584 0.229 1.00 97.81 210 THR A C 1
ATOM 1527 O O . THR A 1 210 ? 1.272 -1.803 -0.656 1.00 97.81 210 THR A O 1
ATOM 1530 N N . ALA A 1 211 ? 0.695 -3.110 1.069 1.00 97.12 211 ALA A N 1
ATOM 1531 C CA . ALA A 1 211 ? -0.738 -2.814 1.008 1.00 97.12 211 ALA A CA 1
ATOM 1532 C C . ALA A 1 211 ? -1.101 -1.374 1.426 1.00 97.12 211 ALA A C 1
ATOM 1534 O O . ALA A 1 211 ? -2.269 -1.005 1.372 1.00 97.12 211 ALA A O 1
ATOM 1535 N N . ILE A 1 212 ? -0.120 -0.556 1.826 1.00 94.50 212 ILE A N 1
ATOM 1536 C CA . ILE A 1 212 ? -0.299 0.877 2.103 1.00 94.50 212 ILE A CA 1
ATOM 1537 C C . ILE A 1 212 ? -0.639 1.709 0.859 1.00 94.50 212 ILE A C 1
ATOM 1539 O O . ILE A 1 212 ? -0.985 2.879 0.969 1.00 94.50 212 ILE A O 1
ATOM 1543 N N . VAL A 1 213 ? -0.500 1.113 -0.325 1.00 95.94 213 VAL A N 1
ATOM 1544 C CA . VAL A 1 213 ? -0.820 1.731 -1.617 1.00 95.94 213 VAL A CA 1
ATOM 1545 C C . VAL A 1 213 ? -2.322 1.761 -1.929 1.00 95.94 213 VAL A C 1
ATOM 1547 O O . VAL A 1 213 ? -2.702 2.391 -2.912 1.00 95.94 213 VAL A O 1
ATOM 1550 N N . PHE A 1 214 ? -3.152 1.067 -1.139 1.00 93.44 214 PHE A N 1
ATOM 1551 C CA . PHE A 1 214 ? -4.616 1.080 -1.246 1.00 93.44 214 PHE A CA 1
ATOM 1552 C C . PHE A 1 214 ? -5.227 2.233 -0.452 1.00 93.44 214 PHE A C 1
ATOM 1554 O O . PHE A 1 214 ? -6.168 2.859 -0.987 1.00 93.44 214 PHE A O 1
#

Radius of gyration: 17.88 Å; chains: 1; bounding box: 46×36×47 Å

Sequence (214 aa):
MSLEVAGHAIAGARQVLTRAEQAFASATAAYGPGAKVGFPNTGYFLPVIYGVTGLKVARLPDIAEVLSYARRLVPPVDPSCELQQALDAGMAAMLAGEVIEAIRYLRQPQYYGAPAARTGVTWLGAADDTVLRRRGIQFVDGTAPGFAVCVGAAPDAATAVALAGELRENHLYVFMAGTSRGTSLAEQLAAQGVATGGETRLVPCGRDVTAIVF

pLDDT: mean 91.97, std 8.9, range [53.28, 98.75]

Secondary structure (DSSP, 8-state):
--HHHHHHHHHHHHHHHHHHHHHHHHHHHHH-TT-B---TT-SSSSHHHHHHH-----BGGGHHHHHHHHHHHS--S-S---HHHHHHHHHHHHHHHHHHHHHHHHH-TTS---SS--TT-----SPPHHHHHHHHHHHHSSSS--EEEEES--SSHHHHHHHHHHHHHTT-EEEEE--BTTB-HHHHHHHTT---BGGGTEEEEESSGGGGG-

Foldseek 3Di:
DDLVVLLVLLVVLVVLLVVLVVLLVVLCVVPNFPQFFADPADPQGLPLCCVVPVQRGTTSVSVVVLSVQLVVLRDPPDSPRDPSSSVSSVSSNLSSLSSNLRSCCRVPVPQAQPPHRDVPRLAHADYHPVLVVVCVVCCVVVLAVEAAEAEAADPALVRLVVVLVVCVVNNHQYEWEEHDPHGTSSRSCVVVVHDADVVSSRHDQYHHRSSSSD